Protein AF-A0A6J5UXF1-F1 (afdb_monomer_lite)

Sequence (333 aa):
MRERRGLCTSRERTLLELRAWETMKRFFRPVEKDGSAKKPTLSSSSENGEISGEGSKKEPLKFITWNANSFLLRVKKNWPEFTKFITSFDPDEVRMPAAGSKDALKNPGELKDDTSSSREEKQILMRALSSPPFGDYRVWWSLADSKYAGTALFVKKCFQPQKVFFNLDRKASKHEPDGRVILAEFETFNLLNTYAPNNGWKEEENSFPRRRKWDKRILEFVLQSSDKPLIWCGDLNVSHEEIDVSHPHFFSAAKLNGYVPPNKEDCGQPGFTLAERKRFGNILKEYVTPLENFVSMGKSRKRARMAKKAAPAKKPEKAVKFSTVMDTKNRLS

pLDDT: mean 70.23, std 26.18, range [23.3, 96.38]

InterPro domains:
  IPR004808 AP endonuclease 1 [PS51435] (61-333)
  IPR004808 AP endonuclease 1 [PTHR22748] (55-293)
  IPR005135 Endonuclease/exonuclease/phosphatase [PF03372] (64-249)
  IPR036691 Endonuclease/exonuclease/phosphatase superfamily [G3DSA:3.60.10.10] (29-295)
  IPR036691 Endonuclease/exonuclease/phosphatase superfamily [SSF56219] (61-284)

Organism: Prunus armeniaca (NCBI:txid36596)

Secondary structure (DSSP, 8-state):
---------THHHHHHHHHHHHHHHHHTS---------------------------------EEEE--S-HHHHHHH-HHHHHHHHHHH--SEEEEE-PPPSS----TT----SSHHHHHHHHHHHHHHTSTTGGGEEEEEEE-SSTT-EEEEEEETT---SEEESSS-TT--SPPTT--EEEEE-SS-EEEEEEPPP--SS--TTHHHHHHHHHHHHHHHHHT--SS-EEEEEE-----SGGGSS-HHHHHH--BTTB--SSGGG-SSTTS-HHHHHHHHHHHHHHH--HHHHHHHHHHHHTTS-------------PPP--EE--------

Foldseek 3Di:
DDDDDDDPDPVVVVVLVVVLVVLVVVLPDDDDDDDDDDDDDDDDDDDDDDDDDDDPQDAWQFEAADANVAPLCCLVPPLVSVLVSCVSSVGQKYKYWHEAEADDDDDWQDFDDPDPVSVVSRVSVVVSCCDPPNVQWRKTWQYANGRPGTMMMTGGPSHDFPDKDQDLPPPDPDHDNRNFWIWTHDPQAIEIEGDQQWLDQDPPVCSVVSNVVVLVSLLVSLLPDDPRHYHYDYHRLADQDCVSDDCLVCQAQDHDVPDDPPDPQCGGHTRYGNVNNVSVVSSVCSNVPPPVVCVVVVVVVVVVDDDDDDDDDDDDDDDRDDDYDDDDDPDDD

Structure (mmCIF, N/CA/C/O backbone):
data_AF-A0A6J5UXF1-F1
#
_entry.id   AF-A0A6J5UXF1-F1
#
loop_
_atom_site.group_PDB
_atom_site.id
_atom_site.type_symbol
_atom_site.label_atom_id
_atom_site.label_alt_id
_atom_site.label_comp_id
_atom_site.label_asym_id
_atom_site.label_entity_id
_atom_site.label_seq_id
_atom_site.pdbx_PDB_ins_code
_atom_site.Cartn_x
_atom_site.Cartn_y
_atom_site.Cartn_z
_atom_site.occupancy
_atom_site.B_iso_or_equiv
_atom_site.auth_seq_id
_atom_site.auth_comp_id
_atom_site.auth_asym_id
_atom_site.auth_atom_id
_atom_site.pdbx_PDB_model_num
ATOM 1 N N . MET A 1 1 ? -56.303 2.409 6.145 1.00 32.09 1 MET A N 1
ATOM 2 C CA . MET A 1 1 ? -55.269 1.451 5.682 1.00 32.09 1 MET A CA 1
ATOM 3 C C . MET A 1 1 ? -54.708 1.994 4.372 1.00 32.09 1 MET A C 1
ATOM 5 O O . MET A 1 1 ? -55.460 2.076 3.420 1.00 32.09 1 MET A O 1
ATOM 9 N N . ARG A 1 2 ? -53.625 2.780 4.374 1.00 32.25 2 ARG A N 1
ATOM 10 C CA . ARG A 1 2 ? -52.187 2.419 4.357 1.00 32.25 2 ARG A CA 1
ATOM 11 C C . ARG A 1 2 ? -51.747 1.625 3.114 1.00 32.25 2 ARG A C 1
ATOM 13 O O . ARG A 1 2 ? -51.699 0.409 3.151 1.00 32.25 2 ARG A O 1
ATOM 20 N N . GLU A 1 3 ? -51.270 2.358 2.110 1.00 30.34 3 GLU A N 1
ATOM 21 C CA . GLU A 1 3 ? -50.038 2.032 1.384 1.00 30.34 3 GLU A CA 1
ATOM 22 C C . GLU A 1 3 ? -49.368 3.355 0.951 1.00 30.34 3 GLU A C 1
ATOM 24 O O . GLU A 1 3 ? -49.932 4.142 0.195 1.00 30.34 3 GLU A O 1
ATOM 29 N N . ARG A 1 4 ? -48.176 3.649 1.484 1.00 29.88 4 ARG A N 1
ATOM 30 C CA . ARG A 1 4 ? -47.224 4.619 0.916 1.00 29.88 4 ARG A CA 1
ATOM 31 C C . ARG A 1 4 ? -45.864 3.933 0.912 1.00 29.88 4 ARG A C 1
ATOM 33 O O . ARG A 1 4 ? -45.279 3.723 1.972 1.00 29.88 4 ARG A O 1
ATOM 40 N N . ARG A 1 5 ? -45.380 3.570 -0.276 1.00 34.06 5 ARG A N 1
ATOM 41 C CA . ARG A 1 5 ? -43.995 3.149 -0.509 1.00 34.06 5 ARG A CA 1
ATOM 42 C C . ARG A 1 5 ? -43.148 4.410 -0.656 1.00 34.06 5 ARG A C 1
ATOM 44 O O . ARG A 1 5 ? -43.365 5.196 -1.573 1.00 34.06 5 ARG A O 1
ATOM 51 N N . GLY A 1 6 ? -42.217 4.620 0.269 1.00 30.09 6 GLY A N 1
ATOM 52 C CA . GLY A 1 6 ? -41.208 5.670 0.169 1.00 30.09 6 GLY A CA 1
ATOM 53 C C . GLY A 1 6 ? -40.065 5.219 -0.735 1.00 30.09 6 GLY A C 1
ATOM 54 O O . GLY A 1 6 ? -39.278 4.356 -0.354 1.00 30.09 6 GLY A O 1
ATOM 55 N N . LEU A 1 7 ? -39.975 5.811 -1.927 1.00 32.34 7 LEU A N 1
ATOM 56 C CA . LEU A 1 7 ? -38.761 5.824 -2.739 1.00 32.34 7 LEU A CA 1
ATOM 57 C C . LEU A 1 7 ? -37.683 6.632 -2.001 1.00 32.34 7 LEU A C 1
ATOM 59 O O . LEU A 1 7 ? -37.770 7.855 -1.927 1.00 32.34 7 LEU A O 1
ATOM 63 N N . CYS A 1 8 ? -36.653 5.961 -1.486 1.00 31.02 8 CYS A N 1
ATOM 64 C CA . CYS A 1 8 ? -35.400 6.617 -1.116 1.00 31.02 8 CYS A CA 1
ATOM 65 C C . CYS A 1 8 ? -34.487 6.646 -2.352 1.00 31.02 8 CYS A C 1
ATOM 67 O O . CYS A 1 8 ? -34.170 5.614 -2.950 1.00 31.02 8 CYS A O 1
ATOM 69 N N . THR A 1 9 ? -34.172 7.861 -2.791 1.00 36.00 9 THR A N 1
ATOM 70 C CA . THR A 1 9 ? -33.786 8.212 -4.160 1.00 36.00 9 THR A CA 1
ATOM 71 C C . THR A 1 9 ? -32.309 7.939 -4.475 1.00 36.00 9 THR A C 1
ATOM 73 O O . THR A 1 9 ? -31.426 8.047 -3.628 1.00 36.00 9 THR A O 1
ATOM 76 N N . SER A 1 10 ? -32.014 7.606 -5.736 1.00 41.81 10 SER A N 1
ATOM 77 C CA . SER A 1 10 ? -30.648 7.442 -6.260 1.00 41.81 10 SER A CA 1
ATOM 78 C C . SER A 1 10 ? -29.828 8.744 -6.267 1.00 41.81 10 SER A C 1
ATOM 80 O O . SER A 1 10 ? -28.606 8.681 -6.353 1.00 41.81 10 SER A O 1
ATOM 82 N N . ARG A 1 11 ? -30.476 9.909 -6.110 1.00 35.53 11 ARG A N 1
ATOM 83 C CA . ARG A 1 11 ? -29.848 11.242 -6.145 1.00 35.53 11 ARG A CA 1
ATOM 84 C C . ARG A 1 11 ? -28.914 11.528 -4.966 1.00 35.53 11 ARG A C 1
ATOM 86 O O . ARG A 1 11 ? -27.910 12.208 -5.152 1.00 35.53 11 ARG A O 1
ATOM 93 N N . GLU A 1 12 ? -29.188 10.996 -3.775 1.00 36.50 12 GLU A N 1
ATOM 94 C CA . GLU A 1 12 ? -28.318 11.205 -2.603 1.00 36.50 12 GLU A CA 1
ATOM 95 C C . GLU A 1 12 ? -27.004 10.414 -2.703 1.00 36.50 12 GLU A C 1
ATOM 97 O O . GLU A 1 12 ? -25.957 10.887 -2.260 1.00 36.50 12 GLU A O 1
ATOM 102 N N . ARG A 1 13 ? -27.031 9.245 -3.364 1.00 34.97 13 ARG A N 1
ATOM 103 C CA . ARG A 1 13 ? -25.836 8.416 -3.607 1.00 34.97 13 ARG A CA 1
ATOM 104 C C . ARG A 1 13 ? -24.853 9.097 -4.558 1.00 34.97 13 ARG A C 1
ATOM 106 O O . ARG A 1 13 ? -23.663 9.132 -4.267 1.00 34.97 13 ARG A O 1
ATOM 113 N N . THR A 1 14 ? -25.354 9.716 -5.627 1.00 45.41 14 THR A N 1
ATOM 114 C CA . THR A 1 14 ? -24.517 10.442 -6.594 1.00 45.41 14 THR A CA 1
ATOM 115 C C . THR A 1 14 ? -23.899 11.701 -5.981 1.00 45.41 14 THR A C 1
ATOM 117 O O . THR A 1 14 ? -22.766 12.048 -6.292 1.00 45.41 14 THR A O 1
ATOM 120 N N . LEU A 1 15 ? -24.602 12.375 -5.064 1.00 38.81 15 LEU A N 1
ATOM 121 C CA . LEU A 1 15 ? -24.095 13.576 -4.389 1.00 38.81 15 LEU A CA 1
ATOM 122 C C . LEU A 1 15 ? -22.943 13.283 -3.418 1.00 38.81 15 LEU A C 1
ATOM 124 O O . LEU A 1 15 ? -22.030 14.098 -3.312 1.00 38.81 15 LEU A O 1
ATOM 128 N N . LEU A 1 16 ? -22.961 12.141 -2.724 1.00 37.56 16 LEU A N 1
ATOM 129 C CA . LEU A 1 16 ? -21.860 11.704 -1.855 1.00 37.56 16 LEU A CA 1
ATOM 130 C C . LEU A 1 16 ? -20.605 11.346 -2.661 1.00 37.56 16 LEU A C 1
ATOM 132 O O . LEU A 1 16 ? -19.511 11.782 -2.306 1.00 37.56 16 LEU A O 1
ATOM 136 N N . GLU A 1 17 ? -20.767 10.631 -3.776 1.00 35.41 17 GLU A N 1
ATOM 137 C CA . GLU A 1 17 ? -19.672 10.281 -4.691 1.00 35.41 17 GLU A CA 1
ATOM 138 C C . GLU A 1 17 ? -19.086 11.527 -5.381 1.00 35.41 17 GLU A C 1
ATOM 140 O O . GLU A 1 17 ? -17.868 11.701 -5.409 1.00 35.41 17 GLU A O 1
ATOM 145 N N . LEU A 1 18 ? -19.933 12.461 -5.834 1.00 36.28 18 LEU A N 1
ATOM 146 C CA . LEU A 1 18 ? -19.507 13.739 -6.420 1.00 36.28 18 LEU A CA 1
ATOM 147 C C . LEU A 1 18 ? -18.829 14.662 -5.399 1.00 36.28 18 LEU A C 1
ATOM 149 O O . LEU A 1 18 ? -17.837 15.311 -5.720 1.00 36.28 18 LEU A O 1
ATOM 153 N N . ARG A 1 19 ? -19.317 14.713 -4.152 1.00 38.72 19 ARG A N 1
ATOM 154 C CA . ARG A 1 19 ? -18.667 15.486 -3.079 1.00 38.72 19 ARG A CA 1
ATOM 155 C C . ARG A 1 19 ? -17.324 14.885 -2.684 1.00 38.72 19 ARG A C 1
ATOM 157 O O . ARG A 1 19 ? -16.388 15.647 -2.448 1.00 38.72 19 ARG A O 1
ATOM 164 N N . ALA A 1 20 ? -17.206 13.557 -2.638 1.00 38.66 20 ALA A N 1
ATOM 165 C CA . ALA A 1 20 ? -15.930 12.880 -2.422 1.00 38.66 20 ALA A CA 1
ATOM 166 C C . ALA A 1 20 ? -14.948 13.183 -3.566 1.00 38.66 20 ALA A C 1
ATOM 168 O O . ALA A 1 20 ? -13.799 13.528 -3.305 1.00 38.66 20 ALA A O 1
ATOM 169 N N . TRP A 1 21 ? -15.417 13.157 -4.816 1.00 38.34 21 TRP A N 1
ATOM 170 C CA . TRP A 1 21 ? -14.638 13.489 -6.012 1.00 38.34 21 TRP A CA 1
ATOM 171 C C . TRP A 1 21 ? -14.154 14.947 -6.062 1.00 38.34 21 TRP A C 1
ATOM 173 O O . TRP A 1 21 ? -12.965 15.196 -6.261 1.00 38.34 21 TRP A O 1
ATOM 183 N N . GLU A 1 22 ? -15.027 15.925 -5.816 1.00 36.00 22 GLU A N 1
ATOM 184 C CA . GLU A 1 22 ? -14.641 17.346 -5.802 1.00 36.00 22 GLU A CA 1
ATOM 185 C C . GLU A 1 22 ? -13.732 17.691 -4.616 1.00 36.00 22 GLU A C 1
ATOM 187 O O . GLU A 1 22 ? -12.790 18.478 -4.738 1.00 36.00 22 GLU A O 1
ATOM 192 N N . THR A 1 23 ? -13.946 17.037 -3.472 1.00 38.84 23 THR A N 1
ATOM 193 C CA . THR A 1 23 ? -13.030 17.126 -2.331 1.00 38.84 23 THR A CA 1
ATOM 194 C C . THR A 1 23 ? -11.657 16.559 -2.707 1.00 38.84 23 THR A C 1
ATOM 196 O O . THR A 1 23 ? -10.647 17.214 -2.456 1.00 38.84 23 THR A O 1
ATOM 199 N N . MET A 1 24 ? -11.609 15.409 -3.391 1.00 40.84 24 MET A N 1
ATOM 200 C CA . MET A 1 24 ? -10.372 14.789 -3.878 1.00 40.84 24 MET A CA 1
ATOM 201 C C . MET A 1 24 ? -9.592 15.697 -4.837 1.00 40.84 24 MET A C 1
ATOM 203 O O . MET A 1 24 ? -8.399 15.894 -4.622 1.00 40.84 24 MET A O 1
ATOM 207 N N . LYS A 1 25 ? -10.234 16.352 -5.816 1.00 37.69 25 LYS A N 1
ATOM 208 C CA . LYS A 1 25 ? -9.556 17.306 -6.724 1.00 37.69 25 LYS A CA 1
ATOM 209 C C . LYS A 1 25 ? -8.842 18.442 -5.986 1.00 37.69 25 LYS A C 1
ATOM 211 O O . LYS A 1 25 ? -7.777 18.888 -6.409 1.00 37.69 25 LYS A O 1
ATOM 216 N N . ARG A 1 26 ? -9.402 18.912 -4.866 1.00 39.19 26 ARG A N 1
ATOM 217 C CA . ARG A 1 26 ? -8.803 19.983 -4.055 1.00 39.19 26 ARG A CA 1
ATOM 218 C C . ARG A 1 26 ? -7.538 19.528 -3.312 1.00 39.19 26 ARG A C 1
ATOM 220 O O . ARG A 1 26 ? -6.669 20.364 -3.083 1.00 39.19 26 ARG A O 1
ATOM 227 N N . PHE A 1 27 ? -7.415 18.239 -2.984 1.00 39.38 27 PHE A N 1
ATOM 228 C CA . PHE A 1 27 ? -6.280 17.660 -2.250 1.00 39.38 27 PHE A CA 1
ATOM 229 C C . PHE A 1 27 ? -5.015 17.429 -3.095 1.00 39.38 27 PHE A C 1
ATOM 231 O O . PHE A 1 27 ? -3.932 17.297 -2.522 1.00 39.38 27 PHE A O 1
ATOM 238 N N . PHE A 1 28 ? -5.131 17.396 -4.427 1.00 36.66 28 PHE A N 1
ATOM 239 C CA . PHE A 1 28 ? -4.014 17.115 -5.343 1.00 36.66 28 PHE A CA 1
ATOM 240 C C . PHE A 1 28 ? -3.322 18.368 -5.905 1.00 36.66 28 PHE A C 1
ATOM 242 O O . PHE A 1 28 ? -2.434 18.249 -6.747 1.00 36.66 28 PHE A O 1
ATOM 249 N N . ARG A 1 29 ? -3.681 19.575 -5.443 1.00 33.72 29 ARG A N 1
ATOM 250 C CA . ARG A 1 29 ? -2.949 20.795 -5.816 1.00 33.72 29 ARG A CA 1
ATOM 251 C C . ARG A 1 29 ? -1.640 20.927 -5.016 1.00 33.72 29 ARG A C 1
ATOM 253 O O . ARG A 1 29 ? -1.646 20.636 -3.816 1.00 33.72 29 ARG A O 1
ATOM 260 N N . PRO A 1 30 ? -0.529 21.367 -5.640 1.00 31.67 30 PRO A N 1
ATOM 261 C CA . PRO A 1 30 ? 0.695 21.721 -4.925 1.00 31.67 30 PRO A CA 1
ATOM 262 C C . PRO A 1 30 ? 0.397 22.744 -3.822 1.00 31.67 30 PRO A C 1
ATOM 264 O O . PRO A 1 30 ? -0.362 23.686 -4.029 1.00 31.67 30 PRO A O 1
ATOM 267 N N . VAL A 1 31 ? 0.964 22.534 -2.633 1.00 38.72 31 VAL A N 1
ATOM 268 C CA . VAL A 1 31 ? 0.763 23.421 -1.479 1.00 38.72 31 VAL A CA 1
ATOM 269 C C . VAL A 1 31 ? 1.540 24.716 -1.710 1.00 38.72 31 VAL A C 1
ATOM 271 O O . VAL A 1 31 ? 2.771 24.704 -1.647 1.00 38.72 31 VAL A O 1
ATOM 274 N N . GLU A 1 32 ? 0.829 25.816 -1.949 1.00 34.56 32 GLU A N 1
ATOM 275 C CA . GLU A 1 32 ? 1.395 27.164 -1.887 1.00 34.56 32 GLU A CA 1
ATOM 276 C C . GLU A 1 32 ? 1.828 27.466 -0.444 1.00 34.56 32 GLU A C 1
ATOM 278 O O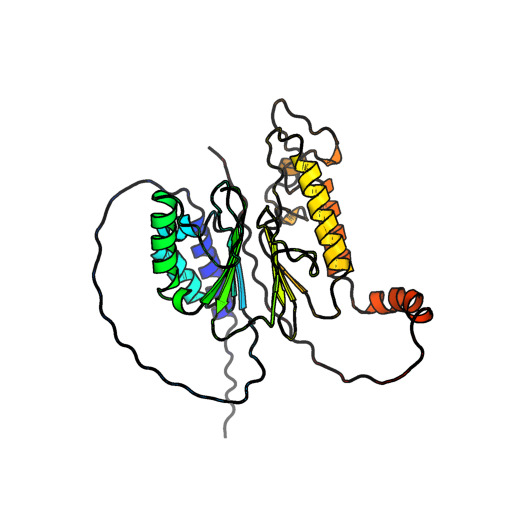 . GLU A 1 32 ? 1.134 27.142 0.525 1.00 34.56 32 GLU A O 1
ATOM 283 N N . LYS A 1 33 ? 3.036 28.015 -0.293 1.00 35.84 33 LYS A N 1
ATOM 284 C CA . LYS A 1 33 ? 3.542 28.493 0.994 1.00 35.84 33 LYS A CA 1
ATOM 285 C C . LYS A 1 33 ? 2.824 29.796 1.313 1.00 35.84 33 LYS A C 1
ATOM 287 O O . LYS A 1 33 ? 3.017 30.729 0.554 1.00 35.84 33 LYS A O 1
ATOM 292 N N . ASP A 1 34 ? 2.110 29.860 2.435 1.00 33.97 34 ASP A N 1
ATOM 293 C CA . ASP A 1 34 ? 2.170 31.025 3.323 1.00 33.97 34 ASP A CA 1
ATOM 294 C C . ASP A 1 34 ? 1.469 30.819 4.674 1.00 33.97 34 ASP A C 1
ATOM 296 O O . ASP A 1 34 ? 0.454 30.135 4.785 1.00 33.97 34 ASP A O 1
ATOM 300 N N . GLY A 1 35 ? 2.035 31.476 5.693 1.00 29.50 35 GLY A N 1
ATOM 301 C CA . GLY A 1 35 ? 1.250 32.235 6.672 1.00 29.50 35 GLY A CA 1
ATOM 302 C C . GLY A 1 35 ? 0.714 31.537 7.927 1.00 29.50 35 GLY A C 1
ATOM 303 O O . GLY A 1 35 ? -0.397 31.031 7.955 1.00 29.50 35 GLY A O 1
ATOM 304 N N . SER A 1 36 ? 1.490 31.641 9.008 1.00 32.03 36 SER A N 1
ATOM 305 C CA . SER A 1 36 ? 1.123 31.562 10.438 1.00 32.03 36 SER A CA 1
ATOM 306 C C . SER A 1 36 ? -0.339 31.883 10.825 1.00 32.03 36 SER A C 1
ATOM 308 O O . SER A 1 36 ? -0.812 32.973 10.515 1.00 32.03 36 SER A O 1
ATOM 310 N N . ALA A 1 37 ? -0.981 31.035 11.656 1.00 29.66 37 ALA A N 1
ATOM 311 C CA . ALA A 1 37 ? -1.935 31.481 12.693 1.00 29.66 37 ALA A CA 1
ATOM 312 C C . ALA A 1 37 ? -2.284 30.415 13.773 1.00 29.66 37 ALA A C 1
ATOM 314 O O . ALA A 1 37 ? -2.834 29.358 13.492 1.00 29.66 37 ALA A O 1
ATOM 315 N N . LYS A 1 38 ? -1.937 30.779 15.020 1.00 26.22 38 LYS A N 1
ATOM 316 C CA . LYS A 1 38 ? -2.526 30.595 16.376 1.00 26.22 38 LYS A CA 1
ATOM 317 C C . LYS A 1 38 ? -3.467 29.413 16.744 1.00 26.22 38 LYS A C 1
ATOM 319 O O . LYS A 1 38 ? -4.478 29.143 16.111 1.00 26.22 38 LYS A O 1
ATOM 324 N N . LYS A 1 39 ? -3.162 28.830 17.922 1.00 28.12 39 LYS A N 1
ATOM 325 C CA . LYS A 1 39 ? -3.943 27.871 18.745 1.00 28.12 39 LYS A CA 1
ATOM 326 C C . LYS A 1 39 ? -5.269 28.448 19.281 1.00 28.12 39 LYS A C 1
ATOM 328 O O . LYS A 1 39 ? -5.288 29.617 19.662 1.00 28.12 39 LYS A O 1
ATOM 333 N N . PRO A 1 40 ? -6.263 27.575 19.536 1.00 27.89 40 PRO A N 1
ATOM 334 C CA . PRO A 1 40 ? -7.125 27.694 20.716 1.00 27.89 40 PRO A CA 1
ATOM 335 C C . PRO A 1 40 ? -7.162 26.422 21.594 1.00 27.89 40 PRO A C 1
ATOM 337 O O . PRO A 1 40 ? -6.756 25.334 21.185 1.00 27.89 40 PRO A O 1
ATOM 340 N N . THR A 1 41 ? -7.620 26.621 22.831 1.00 23.30 41 THR A N 1
ATOM 341 C CA . THR A 1 41 ? -7.536 25.749 24.019 1.00 23.30 41 THR A CA 1
ATOM 342 C C . THR A 1 41 ? -8.858 25.002 24.307 1.00 23.30 41 THR A C 1
ATOM 344 O O . THR A 1 41 ? -9.911 25.407 23.832 1.00 23.30 41 THR A O 1
ATOM 347 N N . LEU A 1 42 ? -8.734 23.916 25.088 1.00 26.09 42 LEU A N 1
ATOM 348 C CA . LEU A 1 42 ? -9.670 22.884 25.589 1.00 26.09 42 LEU A CA 1
ATOM 349 C C . LEU A 1 42 ? -11.143 23.241 25.904 1.00 26.09 42 LEU A C 1
ATOM 351 O O . LEU A 1 42 ? -11.416 24.268 26.515 1.00 26.09 42 LEU A O 1
ATOM 355 N N . SER A 1 43 ? -12.012 22.223 25.785 1.00 24.97 43 SER A N 1
ATOM 356 C CA . SER A 1 43 ? -12.831 21.726 26.913 1.00 24.97 43 SER A CA 1
ATOM 357 C C . SER A 1 43 ? -13.226 20.247 26.732 1.00 24.97 43 SER A C 1
ATOM 359 O O . SER A 1 43 ? -13.363 19.751 25.616 1.00 24.97 43 SER A O 1
ATOM 361 N N . SER A 1 44 ? -13.322 19.530 27.853 1.00 23.67 44 SER A N 1
ATOM 362 C CA . SER A 1 44 ? -13.548 18.087 27.991 1.00 23.67 44 SER A CA 1
ATOM 363 C C . SER A 1 44 ? -14.908 17.798 28.626 1.00 23.67 44 SER A C 1
ATOM 365 O O . SER A 1 44 ? -15.245 18.441 29.619 1.00 23.67 44 SER A O 1
ATOM 367 N N . SER A 1 45 ? -15.602 16.756 28.174 1.00 24.80 45 SER A N 1
ATOM 368 C CA . SER A 1 45 ? -16.563 16.025 29.007 1.00 24.80 45 SER A CA 1
ATOM 369 C C . SER A 1 45 ? -16.672 14.572 28.543 1.00 24.80 45 SER A C 1
ATOM 371 O O . SER A 1 45 ? -16.843 14.275 27.362 1.00 24.80 45 SER A O 1
ATOM 373 N N . SER A 1 46 ? -16.484 13.681 29.508 1.00 23.44 46 SER A N 1
ATOM 374 C CA . SER A 1 46 ? -16.428 12.229 29.388 1.00 23.44 46 SER A CA 1
ATOM 375 C C . SER A 1 46 ? -17.742 11.659 29.900 1.00 23.44 46 SER A C 1
ATOM 377 O O . SER A 1 46 ? -18.103 11.986 31.025 1.00 23.44 46 SER A O 1
ATOM 379 N N . GLU A 1 47 ? -18.392 10.754 29.170 1.00 25.14 47 GLU A N 1
ATOM 380 C CA . GLU A 1 47 ? -19.381 9.848 29.764 1.00 25.14 47 GLU A CA 1
ATOM 381 C C . GLU A 1 47 ? -19.212 8.436 29.191 1.00 25.14 47 GLU A C 1
ATOM 383 O O . GLU A 1 47 ? -19.271 8.207 27.983 1.00 25.14 47 GLU A O 1
ATOM 388 N N . ASN A 1 48 ? -18.925 7.509 30.107 1.00 24.50 48 ASN A N 1
ATOM 389 C CA . ASN A 1 48 ? -18.790 6.075 29.893 1.00 24.50 48 ASN A CA 1
ATOM 390 C C . ASN A 1 48 ? -20.175 5.420 29.875 1.00 24.50 48 ASN A C 1
ATOM 392 O O . ASN A 1 48 ? -20.997 5.689 30.747 1.00 24.50 48 ASN A O 1
ATOM 396 N N . GLY A 1 49 ? -20.381 4.478 28.959 1.00 25.08 49 GLY A N 1
ATOM 397 C CA . GLY A 1 49 ? -21.509 3.552 28.989 1.00 25.08 49 GLY A CA 1
ATOM 398 C C . GLY A 1 49 ? -21.087 2.204 28.419 1.00 25.08 49 GLY A C 1
ATOM 399 O O . GLY A 1 49 ? -21.014 2.038 27.203 1.00 25.08 49 GLY A O 1
ATOM 400 N N . GLU A 1 50 ? -20.770 1.256 29.300 1.00 25.58 50 GLU A N 1
ATOM 401 C CA . GLU A 1 50 ? -20.579 -0.156 28.964 1.00 25.58 50 GLU A CA 1
ATOM 402 C C . GLU A 1 50 ? -21.934 -0.807 28.666 1.00 25.58 50 GLU A C 1
ATOM 404 O O . GLU A 1 50 ? -22.863 -0.700 29.464 1.00 25.58 50 GLU A O 1
ATOM 409 N N . ILE A 1 51 ? -22.035 -1.535 27.551 1.00 29.45 51 ILE A N 1
ATOM 410 C CA . ILE A 1 51 ? -23.086 -2.537 27.348 1.00 29.45 51 ILE A CA 1
ATOM 411 C C . ILE A 1 51 ? -22.436 -3.803 26.795 1.00 29.45 51 ILE A C 1
ATOM 413 O O . ILE A 1 51 ? -21.905 -3.835 25.683 1.00 29.45 51 ILE A O 1
ATOM 417 N N . SER A 1 52 ? -22.486 -4.846 27.616 1.00 30.31 52 SER A N 1
ATOM 418 C CA . SER A 1 52 ? -22.193 -6.233 27.292 1.00 30.31 52 SER A CA 1
ATOM 419 C C . SER A 1 52 ? -23.358 -6.850 26.511 1.00 30.31 52 SER A C 1
ATOM 421 O O . SER A 1 52 ? -24.521 -6.746 26.890 1.00 30.31 52 SER A O 1
ATOM 423 N N . GLY A 1 53 ? -23.041 -7.520 25.407 1.00 31.08 53 GLY A N 1
ATOM 424 C CA . GLY A 1 53 ? -23.981 -8.335 24.646 1.00 31.08 53 GLY A CA 1
ATOM 425 C C . GLY A 1 53 ? -23.202 -9.339 23.810 1.00 31.08 53 GLY A C 1
ATOM 426 O O . GLY A 1 53 ? -22.239 -8.960 23.143 1.00 31.08 53 GLY A O 1
ATOM 427 N N . GLU A 1 54 ? -23.585 -10.613 23.894 1.00 40.34 54 GLU A N 1
ATOM 428 C CA . GLU A 1 54 ? -23.035 -11.737 23.129 1.00 40.34 54 GLU A CA 1
ATOM 429 C C . GLU A 1 54 ? -23.057 -11.425 21.627 1.00 40.34 54 GLU A C 1
ATOM 431 O O . GLU A 1 54 ? -24.055 -11.592 20.928 1.00 40.34 54 GLU A O 1
ATOM 436 N N . GLY A 1 55 ? -21.948 -10.885 21.131 1.00 39.72 55 GLY A N 1
ATOM 437 C CA . GLY A 1 55 ? -21.844 -10.399 19.769 1.00 39.72 55 GLY A CA 1
ATOM 438 C C . GLY A 1 55 ? -21.229 -11.459 18.876 1.00 39.72 55 GLY A C 1
ATOM 439 O O . GLY A 1 55 ? -20.081 -11.854 19.085 1.00 39.72 55 GLY A O 1
ATOM 440 N N . SER A 1 56 ? -21.922 -11.830 17.796 1.00 51.53 56 SER A N 1
ATOM 441 C CA . SER A 1 56 ? -21.198 -12.198 16.577 1.00 51.53 56 SER A CA 1
ATOM 442 C C . SER A 1 56 ? -20.146 -11.111 16.358 1.00 51.53 56 SER A C 1
ATOM 444 O O . SER A 1 56 ? -20.526 -9.935 16.281 1.00 51.53 56 SER A O 1
ATOM 446 N N . LYS A 1 57 ? -18.853 -11.458 16.350 1.00 65.12 57 LYS A N 1
ATOM 447 C CA . LYS A 1 57 ? -17.788 -10.460 16.213 1.00 65.12 57 LYS A CA 1
ATOM 448 C C . LYS A 1 57 ? -18.088 -9.640 14.969 1.00 65.12 57 LYS A C 1
ATOM 450 O O . LYS A 1 57 ? -18.115 -10.164 13.859 1.00 65.12 57 LYS A O 1
ATOM 455 N N . LYS A 1 58 ? -18.413 -8.364 15.175 1.00 85.69 58 LYS A N 1
ATOM 456 C CA . LYS A 1 58 ? -18.671 -7.451 14.071 1.00 85.69 58 LYS A CA 1
ATOM 457 C C . LYS A 1 58 ? -17.363 -7.352 13.288 1.00 85.69 58 LYS A C 1
ATOM 459 O O . LYS A 1 58 ? -16.284 -7.344 13.881 1.00 85.69 58 LYS A O 1
ATOM 464 N N . GLU A 1 59 ? -17.458 -7.298 11.973 1.00 90.25 59 GLU A N 1
ATOM 465 C CA . GLU A 1 59 ? -16.312 -7.157 11.079 1.00 90.25 59 GLU A CA 1
ATOM 466 C C . GLU A 1 59 ? -16.487 -5.900 10.223 1.00 90.25 59 GLU A C 1
ATOM 468 O O . GLU A 1 59 ? -17.628 -5.464 10.022 1.00 90.25 59 GLU A O 1
ATOM 473 N N . PRO A 1 60 ? -15.388 -5.279 9.759 1.00 93.06 60 PRO A N 1
ATOM 474 C CA . PRO A 1 60 ? -15.472 -4.041 9.001 1.00 93.06 60 PRO A CA 1
ATOM 475 C C . PRO A 1 60 ? -16.110 -4.293 7.629 1.00 93.06 60 PRO A C 1
ATOM 477 O O . PRO A 1 60 ? -15.870 -5.320 6.995 1.00 93.06 60 PRO A O 1
ATOM 480 N N . LEU A 1 61 ? -16.931 -3.345 7.172 1.00 92.00 61 LEU A N 1
ATOM 481 C CA . LEU A 1 61 ? -17.634 -3.413 5.885 1.00 92.00 61 LEU A CA 1
ATOM 482 C C . LEU A 1 61 ? -17.283 -2.239 4.966 1.00 92.00 61 LEU A C 1
ATOM 484 O O . LEU A 1 61 ? -17.493 -2.324 3.756 1.00 92.00 61 LEU A O 1
ATOM 488 N N . LYS A 1 62 ? -16.769 -1.142 5.529 1.00 92.50 62 LYS A N 1
ATOM 489 C CA . LYS A 1 62 ? -16.329 0.047 4.798 1.00 92.50 62 LYS A CA 1
ATOM 490 C C . LYS A 1 62 ? -14.814 0.181 4.860 1.00 92.50 62 LYS A C 1
ATOM 492 O O . LYS A 1 62 ? -14.240 0.344 5.935 1.00 92.50 62 LYS A O 1
ATOM 497 N N . PHE A 1 63 ? -14.193 0.206 3.692 1.00 91.38 63 PHE A N 1
ATOM 498 C CA . PHE A 1 63 ? -12.745 0.212 3.538 1.00 91.38 63 PHE A CA 1
ATOM 499 C C . PHE A 1 63 ? -12.291 1.464 2.790 1.00 91.38 63 PHE A C 1
ATOM 501 O O . PHE A 1 63 ? -12.856 1.791 1.747 1.00 91.38 63 PHE A O 1
ATOM 508 N N . ILE A 1 64 ? -11.247 2.132 3.284 1.00 93.44 64 ILE A N 1
ATOM 509 C CA . ILE A 1 64 ? -10.501 3.146 2.529 1.00 93.44 64 ILE A CA 1
ATOM 510 C C . ILE A 1 64 ? -9.047 2.709 2.409 1.00 93.44 64 ILE A C 1
ATOM 512 O O . ILE A 1 64 ? -8.390 2.400 3.401 1.00 93.44 64 ILE A O 1
ATOM 516 N N . THR A 1 65 ? -8.514 2.797 1.194 1.00 92.12 65 THR A N 1
ATOM 517 C CA . THR A 1 65 ? -7.073 2.783 0.943 1.00 92.12 65 THR A CA 1
ATOM 518 C C . THR A 1 65 ? -6.634 4.100 0.341 1.00 92.12 65 THR A C 1
ATOM 520 O O . THR A 1 65 ? -7.304 4.628 -0.546 1.00 92.12 65 THR A O 1
ATOM 523 N N . TRP A 1 66 ? -5.518 4.641 0.826 1.00 89.69 66 TRP A N 1
ATOM 524 C CA . TRP A 1 66 ? -5.011 5.912 0.339 1.00 89.69 66 TRP A CA 1
ATOM 525 C C . TRP A 1 66 ? -3.490 6.005 0.416 1.00 89.69 66 TRP A C 1
ATOM 527 O O . TRP A 1 66 ? -2.916 6.053 1.502 1.00 89.69 66 TRP A O 1
ATOM 537 N N . ASN A 1 67 ? -2.819 6.169 -0.731 1.00 88.75 67 ASN A N 1
ATOM 538 C CA . ASN A 1 67 ? -1.471 6.733 -0.726 1.00 88.75 67 ASN A CA 1
ATOM 539 C C . ASN A 1 67 ? -1.488 8.226 -0.361 1.00 88.75 67 ASN A C 1
ATOM 541 O O . ASN A 1 67 ? -1.578 9.099 -1.217 1.00 88.75 67 ASN A O 1
ATOM 545 N N . ALA A 1 68 ? -1.394 8.526 0.933 1.00 81.56 68 ALA A N 1
ATOM 546 C CA . ALA A 1 68 ? -1.460 9.892 1.434 1.00 81.56 68 ALA A CA 1
ATOM 547 C C . ALA A 1 68 ? -0.141 10.678 1.308 1.00 81.56 68 ALA A C 1
ATOM 549 O O . ALA A 1 68 ? -0.082 11.800 1.809 1.00 81.56 68 ALA A O 1
ATOM 550 N N . ASN A 1 69 ? 0.902 10.137 0.664 1.00 79.19 69 ASN A N 1
ATOM 551 C CA . ASN A 1 69 ? 2.243 10.733 0.632 1.00 79.19 69 ASN A CA 1
ATOM 552 C C . ASN A 1 69 ? 2.747 11.096 2.049 1.00 79.19 69 ASN A C 1
ATOM 554 O O . ASN A 1 69 ? 3.210 12.208 2.274 1.00 79.19 69 ASN A O 1
ATOM 558 N N . SER A 1 70 ? 2.668 10.142 2.990 1.00 83.38 70 SER A N 1
ATOM 559 C CA . SER A 1 70 ? 2.949 10.252 4.438 1.00 83.38 70 SER A CA 1
ATOM 560 C C . SER A 1 70 ? 1.805 10.790 5.304 1.00 83.38 70 SER A C 1
ATOM 562 O O . SER A 1 70 ? 1.396 11.947 5.203 1.00 83.38 70 SER A O 1
ATOM 564 N N . PHE A 1 71 ? 1.372 9.967 6.265 1.00 86.94 71 PHE A N 1
ATOM 565 C CA . PHE A 1 71 ? 0.443 10.369 7.326 1.00 86.94 71 PHE A CA 1
ATOM 566 C C . PHE A 1 71 ? 0.935 11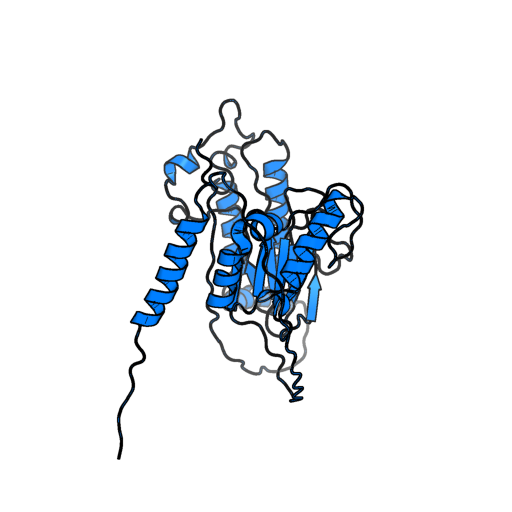.590 8.114 1.00 86.94 71 PHE A C 1
ATOM 568 O O . PHE A 1 71 ? 0.173 12.527 8.334 1.00 86.94 71 PHE A O 1
ATOM 575 N N . LEU A 1 72 ? 2.227 11.636 8.464 1.00 87.44 72 LEU A N 1
ATOM 576 C CA . LEU A 1 72 ? 2.820 12.758 9.196 1.00 87.44 72 LEU A CA 1
ATOM 577 C C . LEU A 1 72 ? 2.654 14.083 8.447 1.00 87.44 72 LEU A C 1
ATOM 579 O O . LEU A 1 72 ? 2.358 15.107 9.061 1.00 87.44 72 LEU A O 1
ATOM 583 N N . LEU A 1 73 ? 2.822 14.074 7.122 1.00 87.56 73 LEU A N 1
ATOM 584 C CA . LEU A 1 73 ? 2.634 15.279 6.318 1.00 87.56 73 LEU A CA 1
ATOM 585 C C . LEU A 1 73 ? 1.173 15.729 6.315 1.00 87.56 73 LEU A C 1
ATOM 587 O O . LEU A 1 73 ? 0.925 16.930 6.402 1.00 87.56 73 LEU A O 1
ATOM 591 N N . ARG A 1 74 ? 0.212 14.797 6.285 1.00 89.19 74 ARG A N 1
ATOM 592 C CA . ARG A 1 74 ? -1.217 15.135 6.395 1.00 89.19 74 ARG A CA 1
ATOM 593 C C . ARG A 1 74 ? -1.568 15.712 7.755 1.00 89.19 74 ARG A C 1
ATOM 595 O O . ARG A 1 74 ? -2.245 16.734 7.801 1.00 89.19 74 ARG A O 1
ATOM 602 N N . VAL A 1 75 ? -1.032 15.141 8.831 1.00 91.12 75 VAL A N 1
ATOM 603 C CA . VAL A 1 75 ? -1.190 15.684 10.188 1.00 91.12 75 VAL A CA 1
ATOM 604 C C . VAL A 1 75 ? -0.591 17.090 10.300 1.00 91.12 75 VAL A C 1
ATOM 606 O O . VAL A 1 75 ? -1.205 17.971 10.889 1.00 91.12 75 VAL A O 1
ATOM 609 N N . LYS A 1 76 ? 0.583 17.338 9.708 1.00 89.38 76 LYS A N 1
ATOM 610 C CA . LYS A 1 76 ? 1.245 18.651 9.783 1.00 89.38 76 LYS A CA 1
ATOM 611 C C . LYS A 1 76 ? 0.597 19.724 8.901 1.00 89.38 76 LYS A C 1
ATOM 613 O O . LYS A 1 76 ? 0.620 20.888 9.283 1.00 89.38 76 LYS A O 1
ATOM 618 N N . LYS A 1 77 ? 0.084 19.370 7.715 1.00 91.12 77 LYS A N 1
ATOM 619 C CA . LYS A 1 77 ? -0.302 20.354 6.683 1.00 91.12 77 LYS A CA 1
ATOM 620 C C . LYS A 1 77 ? -1.798 20.459 6.394 1.00 91.12 77 LYS A C 1
ATOM 622 O O . LYS A 1 77 ? -2.230 21.508 5.939 1.00 91.12 77 LYS A O 1
ATOM 627 N N . ASN A 1 78 ? -2.574 19.393 6.586 1.00 90.25 78 ASN A N 1
ATOM 628 C CA . ASN A 1 78 ? -3.958 19.310 6.096 1.00 90.25 78 ASN A CA 1
ATOM 629 C C . ASN A 1 78 ? -4.895 18.635 7.110 1.00 90.25 78 ASN A C 1
ATOM 631 O O . ASN A 1 78 ? -5.819 17.920 6.723 1.00 90.25 78 ASN A O 1
ATOM 635 N N . TRP A 1 79 ? -4.624 18.782 8.410 1.00 92.00 79 TRP A N 1
ATOM 636 C CA . TRP A 1 79 ? -5.340 18.046 9.453 1.00 92.00 79 TRP A CA 1
ATOM 637 C C . TRP A 1 79 ? -6.860 18.292 9.473 1.00 92.00 79 TRP A C 1
ATOM 639 O O . TRP A 1 79 ? -7.599 17.305 9.532 1.00 92.00 79 TRP A O 1
ATOM 649 N N . PRO A 1 80 ? -7.375 19.535 9.374 1.00 93.62 80 PRO A N 1
ATOM 650 C CA . PRO A 1 80 ? -8.820 19.771 9.400 1.00 93.62 80 PRO A CA 1
ATOM 651 C C . PRO A 1 80 ? -9.552 19.129 8.217 1.00 93.62 80 PRO A C 1
ATOM 653 O O . PRO A 1 80 ? -10.585 18.488 8.393 1.00 93.62 80 PRO A O 1
ATOM 656 N N . GLU A 1 81 ? -9.014 19.245 7.003 1.00 91.38 81 GLU A N 1
ATOM 657 C CA . GLU A 1 81 ? -9.628 18.657 5.812 1.00 91.38 81 GLU A CA 1
ATOM 658 C C . GLU A 1 81 ? -9.534 17.133 5.843 1.00 91.38 81 GLU A C 1
ATOM 660 O O . GLU A 1 81 ? -10.482 16.437 5.477 1.00 91.38 81 GLU A O 1
ATOM 665 N N . PHE A 1 82 ? -8.396 16.612 6.295 1.00 90.31 82 PHE A N 1
ATOM 666 C CA . PHE A 1 82 ? -8.153 15.183 6.397 1.00 90.31 82 PHE A CA 1
ATOM 667 C C . PHE A 1 82 ? -9.073 14.517 7.427 1.00 90.31 82 PHE A C 1
ATOM 669 O O . PHE A 1 82 ? -9.717 13.516 7.119 1.00 90.31 82 PHE A O 1
ATOM 676 N N . THR A 1 83 ? -9.214 15.100 8.618 1.00 93.38 83 THR A N 1
ATOM 677 C CA . THR A 1 83 ? -10.158 14.607 9.634 1.00 93.38 83 THR A CA 1
ATOM 678 C C . THR A 1 83 ? -11.600 14.730 9.161 1.00 93.38 83 THR A C 1
ATOM 680 O O . THR A 1 83 ? -12.347 13.763 9.271 1.00 93.38 83 THR A O 1
ATOM 683 N N . LYS A 1 84 ? -11.982 15.849 8.531 1.00 93.94 84 LYS A N 1
ATOM 684 C CA . LYS A 1 84 ? -13.312 16.014 7.928 1.00 93.94 84 LYS A CA 1
ATOM 685 C C . LYS A 1 84 ? -13.616 14.931 6.893 1.00 93.94 84 LYS A C 1
ATOM 687 O O . LYS A 1 84 ? -14.732 14.414 6.881 1.00 93.94 84 LYS A O 1
ATOM 692 N N . PHE A 1 85 ? -12.654 14.585 6.039 1.00 91.50 85 PHE A N 1
ATOM 693 C CA . PHE A 1 85 ? -12.811 13.522 5.046 1.00 91.50 85 PHE A CA 1
ATOM 694 C C . PHE A 1 85 ? -13.083 12.166 5.711 1.00 91.50 85 PHE A C 1
ATOM 696 O O . PHE A 1 85 ? -14.072 11.512 5.379 1.00 91.50 85 PHE A O 1
ATOM 703 N N . ILE A 1 86 ? -12.265 11.785 6.696 1.00 92.50 86 ILE A N 1
ATOM 704 C CA . ILE A 1 86 ? -12.429 10.517 7.419 1.00 92.50 86 ILE A CA 1
ATOM 705 C C . ILE A 1 86 ? -13.747 10.484 8.197 1.00 92.50 86 ILE A C 1
ATOM 707 O O . ILE A 1 86 ? -14.465 9.495 8.106 1.00 92.50 86 ILE A O 1
ATOM 711 N N . THR A 1 87 ? -14.122 11.566 8.880 1.00 93.62 87 THR A N 1
ATOM 712 C CA . THR A 1 87 ? -15.413 11.667 9.578 1.00 93.62 87 THR A CA 1
ATOM 713 C C . THR A 1 87 ? -16.597 11.573 8.614 1.00 93.62 87 THR A C 1
ATOM 715 O O . THR A 1 87 ? -17.603 10.955 8.940 1.00 93.62 87 THR A O 1
ATOM 718 N N . SER A 1 88 ? -16.491 12.159 7.417 1.00 93.31 88 SER A N 1
ATOM 719 C CA . SER A 1 88 ? -17.586 12.152 6.436 1.00 93.31 88 SER A CA 1
ATOM 720 C C . SER A 1 88 ? -17.802 10.776 5.807 1.00 93.31 88 SER A C 1
ATOM 722 O O . SER A 1 88 ? -18.941 10.390 5.560 1.00 93.31 88 SER A O 1
ATOM 724 N N . PHE A 1 89 ? -16.722 10.045 5.516 1.00 91.25 89 PHE A N 1
ATOM 725 C CA . PHE A 1 89 ? -16.826 8.693 4.964 1.00 91.25 89 PHE A CA 1
ATOM 726 C C . PHE A 1 89 ? -17.131 7.649 6.051 1.00 91.25 89 PHE A C 1
ATOM 728 O O . PHE A 1 89 ? -17.785 6.641 5.775 1.00 91.25 89 PHE A O 1
ATOM 735 N N . ASP A 1 90 ? -16.673 7.903 7.280 1.00 91.25 90 ASP A N 1
ATOM 736 C CA . ASP A 1 90 ? -16.785 7.018 8.440 1.00 91.25 90 ASP A CA 1
ATOM 737 C C . ASP A 1 90 ? -16.356 5.565 8.123 1.00 91.25 90 ASP A C 1
ATOM 739 O O . ASP A 1 90 ? -17.152 4.622 8.232 1.00 91.25 90 ASP A O 1
ATOM 743 N N . PRO A 1 91 ? -15.110 5.364 7.653 1.00 90.12 91 PRO A N 1
ATOM 744 C CA . PRO A 1 91 ? -14.622 4.044 7.277 1.00 90.12 91 PRO A CA 1
ATOM 745 C C . PRO A 1 91 ? -14.488 3.143 8.498 1.00 90.12 91 PRO A C 1
ATOM 747 O O . PRO A 1 91 ? -14.105 3.579 9.571 1.00 90.12 91 PRO A O 1
ATOM 750 N N . ASP A 1 92 ? -14.750 1.853 8.349 1.00 88.62 92 ASP A N 1
ATOM 751 C CA . ASP A 1 92 ? -14.449 0.894 9.412 1.00 88.62 92 ASP A CA 1
ATOM 752 C C . ASP A 1 92 ? -12.940 0.618 9.498 1.00 88.62 92 ASP A C 1
ATOM 754 O O . ASP A 1 92 ? -12.414 0.236 10.550 1.00 88.62 92 ASP A O 1
ATOM 758 N N . GLU A 1 93 ? -12.249 0.853 8.380 1.00 90.75 93 GLU A N 1
ATOM 759 C CA . GLU A 1 93 ? -10.834 0.602 8.201 1.00 90.75 93 GLU A CA 1
ATOM 760 C C . GLU A 1 93 ? -10.193 1.593 7.208 1.00 90.75 93 GLU A C 1
ATOM 762 O O . GLU A 1 93 ? -10.735 1.844 6.128 1.00 90.75 93 GLU A O 1
ATOM 767 N N . VAL A 1 94 ? -9.029 2.146 7.565 1.00 84.50 94 VAL A N 1
ATOM 768 C CA . VAL A 1 94 ? -8.245 3.081 6.740 1.00 84.50 94 VAL A CA 1
ATOM 769 C C . VAL A 1 94 ? -6.828 2.556 6.562 1.00 84.50 94 VAL A C 1
ATOM 771 O O . VAL A 1 94 ? -6.170 2.173 7.527 1.00 84.50 94 VAL A O 1
ATOM 774 N N . ARG A 1 95 ? -6.307 2.616 5.338 1.00 84.88 95 ARG A N 1
ATOM 775 C CA . ARG A 1 95 ? -4.904 2.314 5.030 1.00 84.88 95 ARG A CA 1
ATOM 776 C C . ARG A 1 95 ? -4.202 3.507 4.448 1.00 84.88 95 ARG A C 1
ATOM 778 O O . ARG A 1 95 ? -4.755 4.202 3.598 1.00 84.88 95 ARG A O 1
ATOM 785 N N . MET A 1 96 ? -2.950 3.681 4.849 1.00 82.12 96 MET A N 1
ATOM 786 C CA . MET A 1 96 ? -2.083 4.660 4.214 1.00 82.12 96 MET A CA 1
ATOM 787 C C . MET A 1 96 ? -0.603 4.322 4.339 1.00 82.12 96 MET A C 1
ATOM 789 O O . MET A 1 96 ? -0.184 3.733 5.331 1.00 82.12 96 MET A O 1
ATOM 793 N N . PRO A 1 97 ? 0.232 4.708 3.368 1.00 74.88 97 PRO A N 1
ATOM 794 C CA . PRO A 1 97 ? 1.675 4.693 3.504 1.00 74.88 97 PRO A CA 1
ATOM 795 C C . PRO A 1 97 ? 2.147 5.561 4.671 1.00 74.88 97 PRO A C 1
ATOM 797 O O . PRO A 1 97 ? 1.683 6.687 4.879 1.00 74.88 97 PRO A O 1
ATOM 800 N N . ALA A 1 98 ? 3.112 5.029 5.408 1.00 74.00 98 ALA A N 1
ATOM 801 C CA . ALA A 1 98 ? 3.743 5.665 6.551 1.00 74.00 98 ALA A CA 1
ATOM 802 C C . ALA A 1 98 ? 5.254 5.519 6.400 1.00 74.00 98 ALA A C 1
ATOM 804 O O . ALA A 1 98 ? 5.727 4.436 6.084 1.00 74.00 98 ALA A O 1
ATOM 805 N N . ALA A 1 99 ? 6.004 6.600 6.591 1.00 66.50 99 ALA A N 1
ATOM 806 C CA . ALA A 1 99 ? 7.457 6.568 6.467 1.00 66.50 99 ALA A CA 1
ATOM 807 C C . ALA A 1 99 ? 8.105 6.158 7.796 1.00 66.50 99 ALA A C 1
ATOM 809 O O . ALA A 1 99 ? 7.711 6.662 8.849 1.00 66.50 99 ALA A O 1
ATOM 810 N N . GLY A 1 100 ? 9.106 5.278 7.735 1.00 60.25 100 GLY A N 1
ATOM 811 C CA . GLY A 1 100 ? 9.998 4.982 8.858 1.00 60.25 100 GLY A CA 1
ATOM 812 C C . GLY A 1 100 ? 11.274 5.831 8.841 1.00 60.25 100 GLY A C 1
ATOM 813 O O . GLY A 1 100 ? 11.608 6.478 7.846 1.00 60.25 100 GLY A O 1
ATOM 814 N N . SER A 1 101 ? 12.005 5.850 9.954 1.00 55.69 101 SER A N 1
ATOM 815 C CA . SER A 1 101 ? 13.350 6.438 10.050 1.00 55.69 101 SER A CA 1
ATOM 816 C C . SER A 1 101 ? 14.432 5.415 9.688 1.00 55.69 101 SER A C 1
ATOM 818 O O . SER A 1 101 ? 14.232 4.223 9.899 1.00 55.69 101 SER A O 1
ATOM 820 N N . LYS A 1 102 ? 15.600 5.880 9.230 1.00 46.19 102 LYS A N 1
ATOM 821 C CA . LYS A 1 102 ? 16.751 5.022 8.906 1.00 46.19 102 LYS A CA 1
ATOM 822 C C . LYS A 1 102 ? 17.312 4.316 10.160 1.00 46.19 102 LYS A C 1
ATOM 824 O O . LYS A 1 102 ? 17.311 4.917 11.236 1.00 46.19 102 LYS A O 1
ATOM 829 N N . ASP A 1 103 ? 17.761 3.067 10.000 1.00 46.59 103 ASP A N 1
ATOM 830 C CA . ASP A 1 103 ? 18.532 2.259 10.969 1.00 46.59 103 ASP A CA 1
ATOM 831 C C . ASP A 1 103 ? 17.810 1.911 12.301 1.00 46.59 103 ASP A C 1
ATOM 833 O O . ASP A 1 103 ? 18.165 2.430 13.363 1.00 46.59 103 ASP A O 1
ATOM 837 N N . ALA A 1 104 ? 16.779 1.046 12.301 1.00 47.72 104 ALA A N 1
ATOM 838 C CA . ALA A 1 104 ? 16.023 0.729 13.529 1.00 47.72 104 ALA A CA 1
ATOM 839 C C . ALA A 1 104 ? 15.638 -0.755 13.726 1.00 47.72 104 ALA A C 1
ATOM 841 O O . ALA A 1 104 ? 15.300 -1.466 12.785 1.00 47.72 104 ALA A O 1
ATOM 842 N N . LEU A 1 105 ? 15.625 -1.208 14.990 1.00 44.69 105 LEU A N 1
ATOM 843 C CA . LEU A 1 105 ? 15.038 -2.490 15.406 1.00 44.69 105 LEU A CA 1
ATOM 844 C C . LEU A 1 105 ? 13.511 -2.395 15.591 1.00 44.69 105 LEU A C 1
ATOM 846 O O . LEU A 1 105 ? 12.953 -1.337 15.869 1.00 44.69 105 LEU A O 1
ATOM 850 N N . LYS A 1 106 ? 12.852 -3.544 15.408 1.00 52.81 106 LYS A N 1
ATOM 851 C CA . LYS A 1 106 ? 11.435 -3.696 15.051 1.00 52.81 106 LYS A CA 1
ATOM 852 C C . LYS A 1 106 ? 10.541 -3.947 16.267 1.00 52.81 106 LYS A C 1
ATOM 854 O O . LYS A 1 106 ? 10.515 -5.071 16.754 1.00 52.81 106 LYS A O 1
ATOM 859 N N . ASN A 1 107 ? 9.720 -2.969 16.647 1.00 49.53 107 ASN A N 1
ATOM 860 C CA . ASN A 1 107 ? 8.495 -3.228 17.407 1.00 49.53 107 ASN A CA 1
ATOM 861 C C . ASN A 1 107 ? 7.280 -2.947 16.512 1.00 49.53 107 ASN A C 1
ATOM 863 O O . ASN A 1 107 ? 7.011 -1.786 16.192 1.00 49.53 107 ASN A O 1
ATOM 867 N N . PRO A 1 108 ? 6.541 -3.978 16.066 1.00 53.12 108 PRO A N 1
ATOM 868 C CA . PRO A 1 108 ? 5.279 -3.755 15.378 1.00 53.12 108 PRO A CA 1
ATOM 869 C C . PRO A 1 108 ? 4.316 -3.010 16.310 1.00 53.12 108 PRO A C 1
ATOM 871 O O . PRO A 1 108 ? 3.926 -3.537 17.346 1.00 53.12 108 PRO A O 1
ATOM 874 N N . GLY A 1 109 ? 3.939 -1.785 15.935 1.00 54.88 109 GLY A N 1
ATOM 875 C CA . GLY A 1 109 ? 2.984 -0.967 16.692 1.00 54.88 109 GLY A CA 1
ATOM 876 C C . GLY A 1 109 ? 3.532 0.338 17.267 1.00 54.88 109 GLY A C 1
ATOM 877 O O . GLY A 1 109 ? 2.726 1.165 17.685 1.00 54.88 109 GLY A O 1
ATOM 878 N N . GLU A 1 110 ? 4.844 0.588 17.223 1.00 66.06 110 GLU A N 1
ATOM 879 C CA . GLU A 1 110 ? 5.416 1.812 17.797 1.00 66.06 110 GLU A CA 1
ATOM 880 C C . GLU A 1 110 ? 6.204 2.648 16.788 1.00 66.06 110 GLU A C 1
ATOM 882 O O . GLU A 1 110 ? 7.007 2.157 15.997 1.00 66.06 110 GLU A O 1
ATOM 887 N N . LEU A 1 111 ? 5.961 3.957 16.843 1.00 71.31 111 LEU A N 1
ATOM 888 C CA . LEU A 1 111 ? 6.771 4.963 16.168 1.00 71.31 111 LEU A CA 1
ATOM 889 C C . LEU A 1 111 ? 8.069 5.178 16.960 1.00 71.31 111 LEU A C 1
ATOM 891 O O . LEU A 1 111 ? 8.051 5.194 18.196 1.00 71.31 111 LEU A O 1
ATOM 895 N N . LYS A 1 112 ? 9.178 5.379 16.244 1.00 69.12 112 LYS A N 1
ATOM 896 C CA . LYS A 1 112 ? 10.503 5.613 16.833 1.00 69.12 112 LYS A CA 1
ATOM 897 C C . LYS A 1 112 ? 10.576 6.968 17.546 1.00 69.12 112 LYS A C 1
ATOM 899 O O . LYS A 1 112 ? 9.909 7.922 17.151 1.00 69.12 112 LYS A O 1
ATOM 904 N N . ASP A 1 113 ? 11.410 7.040 18.575 1.00 71.00 113 ASP A N 1
ATOM 905 C CA . ASP A 1 113 ? 11.676 8.217 19.410 1.00 71.00 113 ASP A CA 1
ATOM 906 C C . ASP A 1 113 ? 13.149 8.315 19.863 1.00 71.00 113 ASP A C 1
ATOM 908 O O . ASP A 1 113 ? 13.483 8.941 20.873 1.00 71.00 113 ASP A O 1
ATOM 912 N N . ASP A 1 114 ? 14.064 7.726 19.098 1.00 73.06 114 ASP A N 1
ATOM 913 C CA . ASP A 1 114 ? 15.491 7.681 19.422 1.00 73.06 114 ASP A CA 1
ATOM 914 C C . ASP A 1 114 ? 16.163 9.059 19.302 1.00 73.06 114 ASP A C 1
ATOM 916 O O . ASP A 1 114 ? 16.951 9.463 20.158 1.00 73.06 114 ASP A O 1
ATOM 920 N N . THR A 1 115 ? 15.793 9.833 18.284 1.00 78.25 115 THR A N 1
ATOM 921 C CA . THR A 1 115 ? 16.289 11.192 18.036 1.00 78.25 115 THR A CA 1
ATOM 922 C C . THR A 1 115 ? 15.286 12.254 18.482 1.00 78.25 115 THR A C 1
ATOM 924 O O . THR A 1 115 ? 14.077 12.018 18.489 1.00 78.25 115 THR A O 1
ATOM 927 N N . SER A 1 116 ? 15.768 13.468 18.774 1.00 78.62 116 SER A N 1
ATOM 928 C CA . SER A 1 116 ? 14.902 14.622 19.083 1.00 78.62 116 SER A CA 1
ATOM 929 C C . SER A 1 116 ? 13.845 14.865 17.992 1.00 78.62 116 SER A C 1
ATOM 931 O O . SER A 1 116 ? 12.661 15.004 18.286 1.00 78.62 116 SER A O 1
ATOM 933 N N . SER A 1 117 ? 14.251 14.789 16.718 1.00 80.06 117 SER A N 1
ATOM 934 C CA . SER A 1 117 ? 13.336 14.926 15.578 1.00 80.06 117 SER A CA 1
ATOM 935 C C . SER A 1 117 ? 12.276 13.819 15.549 1.00 80.06 117 SER A C 1
ATOM 937 O O . SER A 1 117 ? 11.095 14.120 15.401 1.00 80.06 117 SER A O 1
ATOM 939 N N . SER A 1 118 ? 12.658 12.553 15.749 1.00 77.69 118 SER A N 1
ATOM 940 C CA . SER A 1 118 ? 11.691 11.444 15.778 1.00 77.69 118 SER A CA 1
ATOM 941 C C . SER A 1 118 ? 10.722 11.521 16.965 1.00 77.69 118 SER A C 1
ATOM 943 O O . SER A 1 118 ? 9.545 11.210 16.805 1.00 77.69 118 SER A O 1
ATOM 945 N N . ARG A 1 119 ? 11.168 12.021 18.130 1.00 82.56 119 ARG A N 1
ATOM 946 C CA . ARG A 1 119 ? 10.307 12.276 19.299 1.00 82.56 119 ARG A CA 1
ATOM 947 C C . ARG A 1 119 ? 9.240 13.308 18.997 1.00 82.56 119 ARG A C 1
ATOM 949 O O . ARG A 1 119 ? 8.078 13.096 19.325 1.00 82.56 119 ARG A O 1
ATOM 956 N N . GLU A 1 120 ? 9.624 14.410 18.362 1.00 85.69 120 GLU A N 1
ATOM 957 C CA . GLU A 1 120 ? 8.679 15.452 17.972 1.00 85.69 120 GLU A CA 1
ATOM 958 C C . GLU A 1 120 ? 7.650 14.915 16.967 1.00 85.69 120 GLU A C 1
ATOM 960 O O . GLU A 1 120 ? 6.446 15.123 17.128 1.00 85.69 120 GLU A O 1
ATOM 965 N N . GLU A 1 121 ? 8.100 14.161 15.962 1.00 86.12 121 GLU A N 1
ATOM 966 C CA . GLU A 1 121 ? 7.213 13.524 14.986 1.00 86.12 121 GLU A CA 1
ATOM 967 C C . GLU A 1 121 ? 6.257 12.526 15.645 1.00 86.12 121 GLU A C 1
ATOM 969 O O . GLU A 1 121 ? 5.049 12.591 15.404 1.00 86.12 121 GLU A O 1
ATOM 974 N N . LYS A 1 122 ? 6.763 11.663 16.535 1.00 85.69 122 LYS A N 1
ATOM 975 C CA . LYS A 1 122 ? 5.947 10.747 17.339 1.00 85.69 122 LYS A CA 1
ATOM 976 C C . LYS A 1 122 ? 4.931 11.514 18.177 1.00 85.69 122 LYS A C 1
ATOM 978 O O . LYS A 1 122 ? 3.762 11.153 18.159 1.00 85.69 122 LYS A O 1
ATOM 983 N N . GLN A 1 123 ? 5.322 12.593 18.851 1.00 89.06 123 GLN A N 1
ATOM 984 C CA . GLN A 1 123 ? 4.417 13.400 19.675 1.00 89.06 123 GLN A CA 1
ATOM 985 C C . GLN A 1 123 ? 3.265 13.988 18.848 1.00 89.06 123 GLN A C 1
ATOM 987 O O . GLN A 1 123 ? 2.107 13.953 19.272 1.00 89.06 123 GLN A O 1
ATOM 992 N N . ILE A 1 124 ? 3.575 14.516 17.660 1.00 90.25 124 ILE A N 1
ATOM 993 C CA . ILE A 1 124 ? 2.587 15.065 16.724 1.00 90.25 124 ILE A CA 1
ATOM 994 C C . ILE A 1 124 ? 1.610 13.971 16.285 1.00 90.25 124 ILE A C 1
ATOM 996 O O . ILE A 1 124 ? 0.395 14.171 16.342 1.00 90.25 124 ILE A O 1
ATOM 1000 N N . LEU A 1 125 ? 2.131 12.808 15.886 1.00 90.44 125 LEU A N 1
ATOM 1001 C CA . LEU A 1 125 ? 1.319 11.674 15.454 1.00 90.44 125 LEU A CA 1
ATOM 1002 C C . LEU A 1 125 ? 0.459 11.127 16.593 1.00 90.44 125 LEU A C 1
ATOM 1004 O O . LEU A 1 125 ? -0.735 10.942 16.405 1.00 90.44 125 LEU A O 1
ATOM 1008 N N . MET A 1 126 ? 1.017 10.938 17.787 1.00 90.12 126 MET A N 1
ATOM 1009 C CA . MET A 1 126 ? 0.269 10.450 18.946 1.00 90.12 126 MET A CA 1
ATOM 1010 C C . MET A 1 126 ? -0.855 11.411 19.337 1.00 90.12 126 MET A C 1
ATOM 1012 O O . MET A 1 126 ? -1.967 10.965 19.593 1.00 90.12 126 MET A O 1
ATOM 1016 N N . ARG A 1 127 ? -0.627 12.732 19.302 1.00 92.81 127 ARG A N 1
ATOM 1017 C CA . ARG A 1 127 ? -1.701 13.714 19.531 1.00 92.81 127 ARG A CA 1
ATOM 1018 C C . ARG A 1 127 ? -2.820 13.585 18.493 1.00 92.81 127 ARG A C 1
ATOM 1020 O O . ARG A 1 127 ? -3.993 13.638 18.858 1.00 92.81 127 ARG A O 1
ATOM 1027 N N . ALA A 1 128 ? -2.463 13.417 17.222 1.00 92.62 128 ALA A N 1
ATOM 1028 C CA . ALA A 1 128 ? -3.420 13.232 16.137 1.00 92.62 128 ALA A CA 1
ATOM 1029 C C . ALA A 1 128 ? -4.225 11.932 16.297 1.00 92.62 128 ALA A C 1
ATOM 1031 O O . ALA A 1 128 ? -5.444 11.947 16.159 1.00 92.62 128 ALA A O 1
ATOM 1032 N N . LEU A 1 129 ? -3.560 10.834 16.660 1.00 92.06 129 LEU A N 1
ATOM 1033 C CA . LEU A 1 129 ? -4.172 9.524 16.894 1.00 92.06 129 LEU A CA 1
ATOM 1034 C C . LEU A 1 129 ? -5.067 9.486 18.131 1.00 92.06 129 LEU A C 1
ATOM 1036 O O . LEU A 1 129 ? -6.012 8.712 18.160 1.00 92.06 129 LEU A O 1
ATOM 1040 N N . SER A 1 130 ? -4.796 10.317 19.136 1.00 93.81 130 SER A N 1
ATOM 1041 C CA . SER A 1 130 ? -5.655 10.446 20.318 1.00 93.81 130 SER A CA 1
ATOM 1042 C C . SER A 1 130 ? -6.856 11.371 20.099 1.00 93.81 130 SER A C 1
ATOM 1044 O O . SER A 1 130 ? -7.728 11.439 20.959 1.00 93.81 130 SER A O 1
ATOM 1046 N N . SER A 1 131 ? -6.909 12.098 18.980 1.00 93.50 131 SER A N 1
ATOM 1047 C CA . SER A 1 131 ? -7.976 13.058 18.680 1.00 93.50 131 SER A CA 1
ATOM 1048 C C . SER A 1 131 ? -8.994 12.464 17.695 1.00 93.50 131 SER A C 1
ATOM 1050 O O . SER A 1 131 ? -8.612 11.671 16.829 1.00 93.50 131 SER A O 1
ATOM 1052 N N . PRO A 1 132 ? -10.283 12.847 17.753 1.00 92.44 132 PRO A N 1
ATOM 1053 C CA . PRO A 1 132 ? -11.258 12.438 16.745 1.00 92.44 132 PRO A CA 1
ATOM 1054 C C . PRO A 1 132 ? -10.843 12.846 15.315 1.00 92.44 132 PRO A C 1
ATOM 1056 O O . PRO A 1 132 ? -10.252 13.914 15.132 1.00 92.44 132 PRO A O 1
ATOM 1059 N N . PRO A 1 133 ? -11.154 12.029 14.289 1.00 93.75 133 PRO A N 1
ATOM 1060 C CA . PRO A 1 133 ? -11.823 10.725 14.364 1.00 93.75 133 PRO A CA 1
ATOM 1061 C C . PRO A 1 133 ? -10.878 9.561 14.711 1.00 93.75 133 PRO A C 1
ATOM 1063 O O . PRO A 1 133 ? -11.335 8.449 14.944 1.00 93.75 133 PRO A O 1
ATOM 1066 N N . PHE A 1 134 ? -9.561 9.779 14.740 1.00 93.50 134 PHE A N 1
ATOM 1067 C CA . PHE A 1 134 ? -8.574 8.702 14.884 1.00 93.50 134 PHE A CA 1
ATOM 1068 C C . PHE A 1 134 ? -8.494 8.107 16.293 1.00 93.50 134 PHE A C 1
ATOM 1070 O O . PHE A 1 134 ? -8.068 6.961 16.427 1.00 93.50 134 PHE A O 1
ATOM 1077 N N . GLY A 1 135 ? -8.989 8.826 17.307 1.00 94.12 135 GLY A N 1
ATOM 1078 C CA . GLY A 1 135 ? -9.140 8.338 18.682 1.00 94.12 135 GLY A CA 1
ATOM 1079 C C . GLY A 1 135 ? -9.918 7.024 18.787 1.00 94.12 135 GLY A C 1
ATOM 1080 O O . GLY A 1 135 ? -9.665 6.239 19.701 1.00 94.12 135 GLY A O 1
ATOM 1081 N N . ASP A 1 136 ? -10.784 6.730 17.817 1.00 94.25 136 ASP A N 1
ATOM 1082 C CA . ASP A 1 136 ? -11.584 5.505 17.768 1.00 94.25 136 ASP A CA 1
ATOM 1083 C C . ASP A 1 136 ? -10.932 4.371 16.972 1.00 94.25 136 ASP A C 1
ATOM 1085 O O . ASP A 1 136 ? -11.537 3.314 16.815 1.00 94.25 136 ASP A O 1
ATOM 1089 N N . TYR A 1 137 ? -9.698 4.538 16.491 1.00 94.69 137 TYR A N 1
ATOM 1090 C CA . TYR A 1 137 ? -8.985 3.534 15.702 1.00 94.69 137 TYR A CA 1
ATOM 10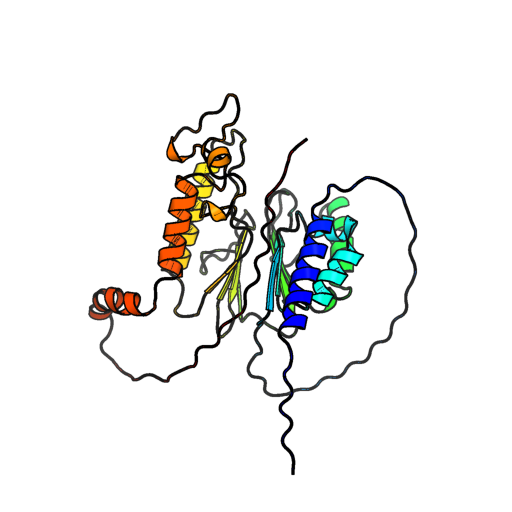91 C C . TYR A 1 137 ? -7.824 2.923 16.493 1.00 94.69 137 TYR A C 1
ATOM 1093 O O . TYR A 1 137 ? -7.146 3.577 17.283 1.00 94.69 137 TYR A O 1
ATOM 1101 N N . ARG A 1 138 ? -7.580 1.631 16.269 1.00 93.12 138 ARG A N 1
ATOM 1102 C CA . ARG A 1 138 ? -6.304 0.967 16.556 1.00 93.12 138 ARG A CA 1
ATOM 1103 C C . ARG A 1 138 ? -5.433 1.071 15.318 1.00 93.12 138 ARG A C 1
ATOM 1105 O O . ARG A 1 138 ? -5.949 0.949 14.207 1.00 93.12 138 ARG A O 1
ATOM 1112 N N . VAL A 1 139 ? -4.130 1.255 15.509 1.00 91.44 139 VAL A N 1
ATOM 1113 C CA . VAL A 1 139 ? -3.185 1.404 14.401 1.00 91.44 139 VAL A CA 1
ATOM 1114 C C . VAL A 1 139 ? -2.092 0.354 14.475 1.00 91.44 139 VAL A C 1
ATOM 1116 O O . VAL A 1 139 ? -1.495 0.146 15.528 1.00 91.44 139 VAL A O 1
ATOM 1119 N N . TRP A 1 140 ? -1.805 -0.270 13.337 1.00 91.12 140 TRP A N 1
ATOM 1120 C CA . TRP A 1 140 ? -0.628 -1.104 13.132 1.00 91.12 140 TRP A CA 1
ATOM 1121 C C . TRP A 1 140 ? 0.293 -0.430 12.132 1.00 91.12 140 TRP A C 1
ATOM 1123 O O . TRP A 1 140 ? -0.132 -0.070 11.034 1.00 91.12 140 TRP A O 1
ATOM 1133 N N . TRP A 1 141 ? 1.562 -0.303 12.504 1.00 88.25 141 TRP A N 1
ATOM 1134 C CA . TRP A 1 141 ? 2.602 0.271 11.664 1.00 88.25 141 TRP A CA 1
ATOM 1135 C C . TRP A 1 141 ? 3.486 -0.833 11.105 1.00 88.25 141 TRP A C 1
ATOM 1137 O O . TRP A 1 141 ? 4.007 -1.665 11.845 1.00 88.25 141 TRP A O 1
ATOM 1147 N N . SER A 1 142 ? 3.689 -0.801 9.797 1.00 88.69 142 SER A N 1
ATOM 1148 C CA . SER A 1 142 ? 4.698 -1.576 9.099 1.00 88.69 142 SER A CA 1
ATOM 1149 C C . SER A 1 142 ? 5.680 -0.594 8.483 1.00 88.69 142 SER A C 1
ATOM 1151 O O . SER A 1 142 ? 5.461 -0.109 7.380 1.00 88.69 142 SER A O 1
ATOM 1153 N N . LEU A 1 143 ? 6.723 -0.225 9.216 1.00 84.25 143 LEU A N 1
ATOM 1154 C CA . LEU A 1 143 ? 7.656 0.820 8.787 1.00 84.25 143 LEU A CA 1
ATOM 1155 C C . LEU A 1 143 ? 8.893 0.205 8.147 1.00 84.25 143 LEU A C 1
ATOM 1157 O O . LEU A 1 143 ? 9.331 -0.867 8.551 1.00 84.25 143 LEU A O 1
ATOM 1161 N N . ALA A 1 144 ? 9.431 0.882 7.139 1.00 79.12 144 ALA A N 1
ATOM 1162 C CA . ALA A 1 144 ? 10.688 0.494 6.522 1.00 79.12 144 ALA A CA 1
ATOM 1163 C C . ALA A 1 144 ? 11.876 1.142 7.235 1.00 79.12 144 ALA A C 1
ATOM 1165 O O . ALA A 1 144 ? 11.736 2.227 7.799 1.00 79.12 144 ALA A O 1
ATOM 1166 N N . ASP A 1 145 ? 13.072 0.595 7.026 1.00 69.25 145 ASP A N 1
ATOM 1167 C CA . ASP A 1 145 ? 14.344 1.247 7.392 1.00 69.25 145 ASP A CA 1
ATOM 1168 C C . ASP A 1 145 ? 14.680 2.451 6.482 1.00 69.25 145 ASP A C 1
ATOM 1170 O O . ASP A 1 145 ? 15.799 2.961 6.450 1.00 69.25 145 ASP A O 1
ATOM 1174 N N . SER A 1 146 ? 13.715 2.920 5.690 1.00 68.75 146 SER A N 1
ATOM 1175 C CA . SER A 1 146 ? 13.850 4.072 4.809 1.00 68.75 146 SER A CA 1
ATOM 1176 C C . SER A 1 146 ? 12.651 5.001 4.949 1.00 68.75 146 SER A C 1
ATOM 1178 O O . SER A 1 146 ? 11.518 4.569 5.159 1.00 68.75 146 SER A O 1
ATOM 1180 N N . LYS A 1 147 ? 12.884 6.293 4.699 1.00 68.94 147 LYS A N 1
ATOM 1181 C CA . LYS A 1 147 ? 11.822 7.313 4.663 1.00 68.94 147 LYS A CA 1
ATOM 1182 C C . LYS A 1 147 ? 10.878 7.175 3.461 1.00 68.94 147 LYS A C 1
ATOM 1184 O O . LYS A 1 147 ? 9.936 7.950 3.327 1.00 68.94 147 LYS A O 1
ATOM 1189 N N . TYR A 1 148 ? 11.147 6.229 2.563 1.00 67.44 148 TYR A N 1
ATOM 1190 C CA . TYR A 1 148 ? 10.490 6.110 1.260 1.00 67.44 148 TYR A CA 1
ATOM 1191 C C . TYR A 1 148 ? 9.513 4.931 1.176 1.00 67.44 148 TYR A C 1
ATOM 1193 O O . TYR A 1 148 ? 8.904 4.706 0.126 1.00 67.44 148 TYR A O 1
ATOM 1201 N N . ALA A 1 149 ? 9.354 4.179 2.265 1.00 76.06 149 ALA A N 1
ATOM 1202 C CA . ALA A 1 149 ? 8.467 3.031 2.338 1.00 76.06 149 ALA A CA 1
ATOM 1203 C C . ALA A 1 149 ? 7.849 2.880 3.733 1.00 76.06 149 ALA A C 1
ATOM 1205 O O . ALA A 1 149 ? 8.195 3.601 4.668 1.00 76.06 149 ALA A O 1
ATOM 1206 N N . GLY A 1 150 ? 6.929 1.925 3.821 1.00 85.31 150 GLY A N 1
ATOM 1207 C CA . GLY A 1 150 ? 6.132 1.629 4.998 1.00 85.31 150 GLY A CA 1
ATOM 1208 C C . GLY A 1 150 ? 4.648 1.933 4.798 1.00 85.31 150 GLY A C 1
ATOM 1209 O O . GLY A 1 150 ? 4.238 2.691 3.913 1.00 85.31 150 GLY A O 1
ATOM 1210 N N . THR A 1 151 ? 3.815 1.290 5.605 1.00 89.31 151 THR A N 1
ATOM 1211 C CA . THR A 1 151 ? 2.362 1.414 5.567 1.00 89.31 151 THR A CA 1
ATOM 1212 C C . THR A 1 151 ? 1.757 1.271 6.955 1.00 89.31 151 THR A C 1
ATOM 1214 O O . THR A 1 151 ? 2.378 0.741 7.874 1.00 89.31 151 THR A O 1
ATOM 1217 N N . ALA A 1 152 ? 0.547 1.779 7.110 1.00 91.50 152 ALA A N 1
ATOM 1218 C CA . ALA A 1 152 ? -0.222 1.767 8.331 1.00 91.50 152 ALA A CA 1
ATOM 1219 C C . ALA A 1 152 ? -1.636 1.271 8.044 1.00 91.50 152 ALA A C 1
ATOM 1221 O O . ALA A 1 152 ? -2.229 1.595 7.010 1.00 91.50 152 ALA A O 1
ATOM 1222 N N . LEU A 1 153 ? -2.156 0.492 8.984 1.00 93.38 153 LEU A N 1
ATOM 1223 C CA . LEU A 1 153 ? -3.519 -0.014 8.998 1.00 93.38 153 LEU A CA 1
ATOM 1224 C C . LEU A 1 153 ? -4.228 0.557 10.222 1.00 93.38 153 LEU A C 1
ATOM 1226 O O . LEU A 1 153 ? -3.766 0.355 11.341 1.00 93.38 153 LEU A O 1
ATOM 1230 N N . PHE A 1 154 ? -5.351 1.228 10.006 1.00 94.81 154 PHE A N 1
ATOM 1231 C CA . PHE A 1 154 ? -6.214 1.786 11.036 1.00 94.81 154 PHE A CA 1
ATOM 1232 C C . PHE A 1 154 ? -7.519 1.003 11.027 1.00 94.81 154 PHE A C 1
ATOM 1234 O O . PHE A 1 154 ? -8.203 0.980 10.012 1.00 94.81 154 PHE A O 1
ATOM 1241 N N . VAL A 1 155 ? -7.899 0.396 12.143 1.00 95.06 155 VAL A N 1
ATOM 1242 C CA . VAL A 1 155 ? -9.167 -0.339 12.277 1.00 95.06 155 VAL A CA 1
ATOM 1243 C C . VAL A 1 155 ? -9.934 0.261 13.442 1.00 95.06 155 VAL A C 1
ATOM 1245 O O . VAL A 1 155 ? -9.339 0.438 14.505 1.00 95.06 155 VAL A O 1
ATOM 1248 N N . LYS A 1 156 ? -11.231 0.565 13.293 1.00 95.19 156 LYS A N 1
ATOM 1249 C CA . LYS A 1 156 ? -12.028 1.044 14.436 1.00 95.19 156 LYS A CA 1
ATOM 1250 C C . LYS A 1 156 ? -11.917 0.069 15.612 1.00 95.19 156 LYS A C 1
ATOM 1252 O O . LYS A 1 156 ? -11.973 -1.143 15.427 1.00 95.19 156 LYS A O 1
ATOM 1257 N N . LYS A 1 157 ? -11.797 0.584 16.836 1.00 94.06 157 LYS A N 1
ATOM 1258 C CA . LYS A 1 157 ? -11.550 -0.184 18.070 1.00 94.06 157 LYS A CA 1
ATOM 1259 C C . LYS A 1 157 ? -12.611 -1.245 18.365 1.00 94.06 157 LYS A C 1
ATOM 1261 O O . LYS A 1 157 ? -12.286 -2.225 19.039 1.00 94.06 157 LYS A O 1
ATOM 1266 N N . CYS A 1 158 ? -13.831 -1.059 17.857 1.00 93.44 158 CYS A N 1
ATOM 1267 C CA . CYS A 1 158 ? -14.934 -2.018 17.940 1.00 93.44 158 CYS A CA 1
ATOM 1268 C C . CYS A 1 158 ? -14.748 -3.260 17.049 1.00 93.44 158 CYS A C 1
ATOM 1270 O O . CYS A 1 158 ? -15.440 -4.255 17.250 1.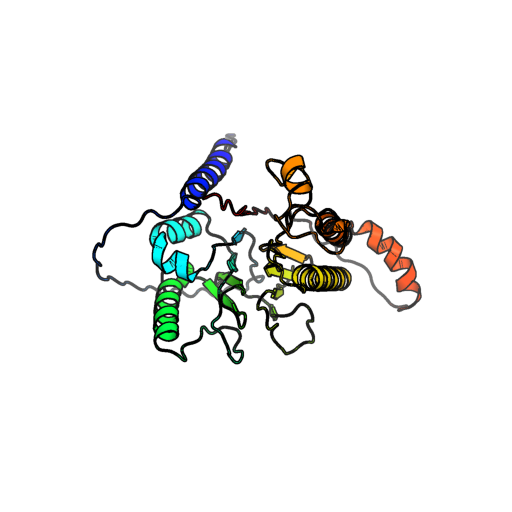00 93.44 158 CYS A O 1
ATOM 1272 N N . PHE A 1 159 ? -13.808 -3.228 16.102 1.00 94.31 159 PHE A N 1
ATOM 1273 C CA . PHE A 1 159 ? -13.388 -4.377 15.310 1.00 94.31 159 PHE A CA 1
ATOM 1274 C C . PHE A 1 159 ? -12.018 -4.868 15.782 1.00 94.31 159 PHE A C 1
ATOM 1276 O O . PHE A 1 159 ? -11.144 -4.085 16.161 1.00 94.31 159 PHE A O 1
ATOM 1283 N N . GLN A 1 160 ? -11.816 -6.184 15.742 1.00 92.25 160 GLN A N 1
ATOM 1284 C CA . GLN A 1 160 ? -10.577 -6.805 16.196 1.00 92.25 160 GLN A CA 1
ATOM 1285 C C . GLN A 1 160 ? -10.149 -7.907 15.220 1.00 92.25 160 GLN A C 1
ATOM 1287 O O . GLN A 1 160 ? -10.809 -8.948 15.161 1.00 92.25 160 GLN A O 1
ATOM 1292 N N . PRO A 1 161 ? -9.033 -7.721 14.489 1.00 93.94 161 PRO A N 1
ATOM 1293 C CA . PRO A 1 161 ? -8.402 -8.814 13.762 1.00 93.94 161 PRO A CA 1
ATOM 1294 C C . PRO A 1 161 ? -8.021 -9.945 14.724 1.00 93.94 161 PRO A C 1
ATOM 1296 O O . PRO A 1 161 ? -7.551 -9.688 15.837 1.00 93.94 161 PRO A O 1
ATOM 1299 N N . GLN A 1 162 ? -8.182 -11.192 14.285 1.00 94.06 162 GLN A N 1
ATOM 1300 C CA . GLN A 1 162 ? -7.717 -12.382 14.999 1.00 94.06 162 GLN A CA 1
ATOM 1301 C C . GLN A 1 162 ? -6.190 -12.387 15.105 1.00 94.06 162 GLN A C 1
ATOM 1303 O O . GLN A 1 162 ? -5.641 -12.701 16.160 1.00 94.06 162 GLN A O 1
ATOM 1308 N N . LYS A 1 163 ? -5.511 -12.039 14.006 1.00 92.56 163 LYS A N 1
ATOM 1309 C CA . LYS A 1 163 ? -4.051 -11.946 13.903 1.00 92.56 163 LYS A CA 1
ATOM 1310 C C . LYS A 1 163 ? -3.663 -10.849 12.920 1.00 92.56 163 LYS A C 1
ATOM 1312 O O . LYS A 1 163 ? -4.396 -10.580 11.971 1.00 92.56 163 LYS A O 1
ATOM 1317 N N . VAL A 1 164 ? -2.500 -10.241 13.137 1.00 92.75 164 VAL A N 1
ATOM 1318 C CA . VAL A 1 164 ? -1.898 -9.277 12.209 1.00 92.75 164 VAL A CA 1
ATOM 1319 C C . VAL A 1 164 ? -0.463 -9.703 11.927 1.00 92.75 164 VAL A C 1
ATOM 1321 O O . VAL A 1 164 ? 0.306 -9.951 12.852 1.00 92.75 164 VAL A O 1
ATOM 1324 N N . PHE A 1 165 ? -0.118 -9.795 10.648 1.00 92.38 165 PHE A N 1
ATOM 1325 C CA . PHE A 1 165 ? 1.199 -10.164 10.148 1.00 92.38 165 PHE A CA 1
ATOM 1326 C C . PHE A 1 165 ? 1.789 -9.014 9.339 1.00 92.38 165 PHE A C 1
ATOM 1328 O O . PHE A 1 165 ? 1.072 -8.249 8.695 1.00 92.38 165 PHE A O 1
ATOM 1335 N N . PHE A 1 166 ? 3.114 -8.945 9.320 1.00 91.69 166 PHE A N 1
ATOM 1336 C CA . PHE A 1 166 ? 3.875 -7.924 8.596 1.00 91.69 166 PHE A CA 1
ATOM 1337 C C . PHE A 1 166 ? 4.786 -8.530 7.525 1.00 91.69 166 PHE A C 1
ATOM 1339 O O . PHE A 1 166 ? 5.840 -7.993 7.181 1.00 91.69 166 PHE A O 1
ATOM 1346 N N . ASN A 1 167 ? 4.401 -9.716 7.061 1.00 90.38 167 ASN A N 1
ATOM 1347 C CA . ASN A 1 167 ? 5.082 -10.507 6.054 1.00 90.38 167 ASN A CA 1
ATOM 1348 C C . ASN A 1 167 ? 4.031 -11.301 5.266 1.00 90.38 167 ASN A C 1
ATOM 1350 O O . ASN A 1 167 ? 2.966 -11.622 5.794 1.00 90.38 167 ASN A O 1
ATOM 1354 N N . LEU A 1 168 ? 4.340 -11.618 4.010 1.00 89.88 168 LEU A N 1
ATOM 1355 C CA . LEU A 1 168 ? 3.558 -12.555 3.202 1.00 89.88 168 LEU A CA 1
ATOM 1356 C C . LEU A 1 168 ? 3.746 -14.002 3.688 1.00 89.88 168 LEU A C 1
ATOM 1358 O O . LEU A 1 168 ? 2.817 -14.800 3.601 1.00 89.88 168 LEU A O 1
ATOM 1362 N N . ASP A 1 169 ? 4.914 -14.343 4.240 1.00 87.06 169 ASP A N 1
ATOM 1363 C CA . ASP A 1 169 ? 5.121 -15.634 4.894 1.00 87.06 169 ASP A CA 1
ATOM 1364 C C . ASP A 1 169 ? 4.555 -15.604 6.321 1.00 87.06 169 ASP A C 1
ATOM 1366 O O . ASP A 1 169 ? 5.125 -14.999 7.228 1.00 87.06 169 ASP A O 1
ATOM 1370 N N . ARG A 1 170 ? 3.433 -16.299 6.530 1.00 78.12 170 ARG A N 1
ATOM 1371 C CA . ARG A 1 170 ? 2.746 -16.386 7.832 1.00 78.12 170 ARG A CA 1
ATOM 1372 C C . ARG A 1 170 ? 3.555 -17.122 8.904 1.00 78.12 170 ARG A C 1
ATOM 1374 O O . ARG A 1 170 ? 3.220 -17.021 10.081 1.00 78.12 170 ARG A O 1
ATOM 1381 N N . LYS A 1 171 ? 4.571 -17.898 8.513 1.00 79.62 171 LYS A N 1
ATOM 1382 C CA . LYS A 1 171 ? 5.475 -18.596 9.440 1.00 79.62 171 LYS A CA 1
ATOM 1383 C C . LYS A 1 171 ? 6.678 -17.740 9.813 1.00 79.62 171 LYS A C 1
ATOM 1385 O O . LYS A 1 171 ? 7.338 -18.029 10.811 1.00 79.62 171 LYS A O 1
ATOM 1390 N N . ALA A 1 172 ? 6.969 -16.699 9.035 1.00 79.06 172 ALA A N 1
ATOM 1391 C CA . ALA A 1 172 ? 8.042 -15.784 9.353 1.00 79.06 172 ALA A CA 1
ATOM 1392 C C . ALA A 1 172 ? 7.674 -14.988 10.610 1.00 79.06 172 ALA A C 1
ATOM 1394 O O . ALA A 1 172 ? 6.705 -14.234 10.643 1.00 79.06 172 ALA A O 1
ATOM 1395 N N . SER A 1 173 ? 8.494 -15.125 11.648 1.00 71.38 173 SER A N 1
ATOM 1396 C CA . SER A 1 173 ? 8.404 -14.292 12.850 1.00 71.38 173 SER A CA 1
ATOM 1397 C C . SER A 1 173 ? 8.915 -12.869 12.609 1.00 71.38 173 SER A C 1
ATOM 1399 O O . SER A 1 173 ? 8.621 -11.958 13.380 1.00 71.38 173 SER A O 1
ATOM 1401 N N . LYS A 1 174 ? 9.692 -12.664 11.538 1.00 78.12 174 LYS A N 1
ATOM 1402 C CA . LYS A 1 174 ? 10.336 -11.389 11.227 1.00 78.12 174 LYS A CA 1
ATOM 1403 C C . LYS A 1 174 ? 9.448 -10.520 10.335 1.00 78.12 174 LYS A C 1
ATOM 1405 O O . LYS A 1 174 ? 9.049 -10.919 9.240 1.00 78.12 174 LYS A O 1
ATOM 1410 N N . HIS A 1 175 ? 9.231 -9.291 10.797 1.00 81.88 175 HIS A N 1
ATOM 1411 C CA . HIS A 1 175 ? 8.686 -8.179 10.016 1.00 81.88 175 HIS A CA 1
ATOM 1412 C C . HIS A 1 175 ? 9.560 -7.901 8.774 1.00 81.88 175 HIS A C 1
ATOM 1414 O O . HIS A 1 175 ? 10.792 -7.996 8.847 1.00 81.88 175 HIS A O 1
ATOM 1420 N N . GLU A 1 176 ? 8.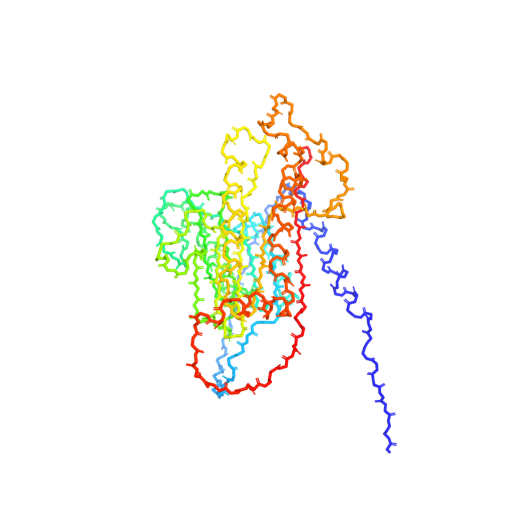940 -7.609 7.627 1.00 82.50 176 GLU A N 1
ATOM 1421 C CA . GLU A 1 176 ? 9.646 -7.328 6.367 1.00 82.50 176 GLU A CA 1
ATOM 1422 C C . GLU A 1 176 ? 10.394 -5.985 6.419 1.00 82.50 176 GLU A C 1
ATOM 1424 O O . GLU A 1 176 ? 9.767 -4.965 6.690 1.00 82.50 176 GLU A O 1
ATOM 1429 N N . PRO A 1 177 ? 11.698 -5.930 6.080 1.00 79.88 177 PRO A N 1
ATOM 1430 C CA . PRO A 1 177 ? 12.506 -4.706 6.195 1.00 79.88 177 PRO A CA 1
ATOM 1431 C C . PRO A 1 177 ? 11.967 -3.524 5.373 1.00 79.88 177 PRO A C 1
ATOM 1433 O O . PRO A 1 177 ? 12.143 -2.368 5.745 1.00 79.88 177 PRO A O 1
ATOM 1436 N N . ASP A 1 178 ? 11.258 -3.806 4.280 1.00 82.38 178 ASP A N 1
ATOM 1437 C CA . ASP A 1 178 ? 10.671 -2.781 3.420 1.00 82.38 178 ASP A CA 1
ATOM 1438 C C . ASP A 1 178 ? 9.375 -2.182 3.994 1.00 82.38 178 ASP A C 1
ATOM 1440 O O . ASP A 1 178 ? 8.866 -1.198 3.462 1.00 82.38 178 ASP A O 1
ATOM 1444 N N . GLY A 1 179 ? 8.785 -2.780 5.034 1.00 87.88 179 GLY A N 1
ATOM 1445 C CA . GLY A 1 179 ? 7.551 -2.297 5.655 1.00 87.88 179 GLY A CA 1
ATOM 1446 C C . GLY A 1 179 ? 6.318 -2.315 4.737 1.00 87.88 179 GLY A C 1
ATOM 1447 O O . GLY A 1 179 ? 5.297 -1.716 5.055 1.00 87.88 179 GLY A O 1
ATOM 1448 N N . ARG A 1 180 ? 6.362 -2.999 3.592 1.00 91.06 180 ARG A N 1
ATOM 1449 C CA . ARG A 1 180 ? 5.349 -2.885 2.524 1.00 91.06 180 ARG A CA 1
ATOM 1450 C C . ARG A 1 180 ? 4.111 -3.764 2.688 1.00 91.06 180 ARG A C 1
ATOM 1452 O O . ARG A 1 180 ? 3.269 -3.735 1.797 1.00 91.06 180 ARG A O 1
ATOM 1459 N N . VAL A 1 181 ? 4.003 -4.555 3.756 1.00 92.69 181 VAL A N 1
ATOM 1460 C CA . VAL A 1 181 ? 2.958 -5.577 3.920 1.00 92.69 181 VAL A CA 1
ATOM 1461 C C . VAL A 1 181 ? 2.319 -5.469 5.299 1.00 92.69 181 VAL A C 1
ATOM 1463 O O . VAL A 1 181 ? 3.018 -5.515 6.307 1.00 92.69 181 VAL A O 1
ATOM 1466 N N . ILE A 1 182 ? 0.989 -5.399 5.341 1.00 94.12 182 ILE A N 1
ATOM 1467 C CA . ILE A 1 182 ? 0.196 -5.714 6.534 1.00 94.12 182 ILE A CA 1
ATOM 1468 C C . ILE A 1 182 ? -0.898 -6.690 6.112 1.00 94.12 182 ILE A C 1
ATOM 1470 O O . ILE A 1 182 ? -1.700 -6.380 5.235 1.00 94.12 182 ILE A O 1
ATOM 1474 N N . LEU A 1 183 ? -0.941 -7.859 6.741 1.00 94.38 183 LEU A N 1
ATOM 1475 C CA . LEU A 1 183 ? -1.996 -8.850 6.569 1.00 94.38 183 LEU A CA 1
ATOM 1476 C C . LEU A 1 183 ? -2.777 -8.962 7.878 1.00 94.38 183 LEU A C 1
ATOM 1478 O O . LEU A 1 183 ? -2.233 -9.432 8.872 1.00 94.38 183 LEU A O 1
ATOM 1482 N N . ALA A 1 184 ? -4.042 -8.555 7.882 1.00 94.38 184 ALA A N 1
ATOM 1483 C CA . ALA A 1 184 ? -4.939 -8.741 9.017 1.00 94.38 184 ALA A CA 1
ATOM 1484 C C . ALA A 1 184 ? -5.911 -9.893 8.734 1.00 94.38 184 ALA A C 1
ATOM 1486 O O . ALA A 1 184 ? -6.599 -9.910 7.715 1.00 94.38 184 ALA A O 1
ATOM 1487 N N . GLU A 1 185 ? -5.958 -10.873 9.627 1.00 94.19 185 GLU A N 1
ATOM 1488 C CA . GLU A 1 185 ? -6.894 -11.991 9.544 1.00 94.19 185 GLU A CA 1
ATOM 1489 C C . GLU A 1 185 ? -8.134 -11.674 10.368 1.00 94.19 185 GLU A C 1
ATOM 1491 O O . GLU A 1 185 ? -8.047 -11.492 11.583 1.00 94.19 185 GLU A O 1
ATOM 1496 N N . PHE A 1 186 ? -9.289 -11.647 9.719 1.00 93.50 186 PHE A N 1
ATOM 1497 C CA . PHE A 1 186 ? -10.588 -11.616 10.370 1.00 93.50 186 PHE A CA 1
ATOM 1498 C C . PHE A 1 186 ? -11.209 -13.026 10.353 1.00 93.50 186 PHE A C 1
ATOM 1500 O O . PHE A 1 186 ? -10.614 -14.006 9.876 1.00 93.50 186 PHE A O 1
ATOM 1507 N N . GLU A 1 187 ? -12.378 -13.167 10.965 1.00 92.69 187 GLU A N 1
ATOM 1508 C CA . GLU A 1 187 ? -13.090 -14.437 11.034 1.00 92.69 187 GLU A CA 1
ATOM 1509 C C . GLU A 1 187 ? -13.565 -14.874 9.647 1.00 92.69 187 GLU A C 1
ATOM 1511 O O . GLU A 1 187 ? -13.304 -16.015 9.257 1.00 92.69 187 GLU A O 1
ATOM 1516 N N . THR A 1 188 ? -14.175 -13.966 8.878 1.00 91.38 188 THR A N 1
ATOM 1517 C CA . THR A 1 188 ? -14.760 -14.295 7.570 1.00 91.38 188 THR A CA 1
ATOM 1518 C C . THR A 1 188 ? -13.879 -13.950 6.374 1.00 91.38 188 THR A C 1
ATOM 1520 O O . THR A 1 188 ? -14.084 -14.527 5.310 1.00 91.38 188 THR A O 1
ATOM 1523 N N . PHE A 1 189 ? -12.874 -13.081 6.518 1.00 92.44 189 PHE A N 1
ATOM 1524 C CA . PHE A 1 189 ? -11.963 -12.722 5.426 1.00 92.44 189 PHE A CA 1
ATOM 1525 C C . PHE A 1 189 ? -10.540 -12.429 5.915 1.00 92.44 189 PHE A C 1
ATOM 1527 O O . PHE A 1 189 ? -10.279 -12.188 7.091 1.00 92.44 189 PHE A O 1
ATOM 1534 N N . ASN A 1 190 ? -9.602 -12.437 4.977 1.00 92.69 190 ASN A N 1
ATOM 1535 C CA . ASN A 1 190 ? -8.246 -11.946 5.152 1.00 92.69 190 ASN A CA 1
ATOM 1536 C C . ASN A 1 190 ? -8.098 -10.612 4.432 1.00 92.69 190 ASN A C 1
ATOM 1538 O O . ASN A 1 190 ? -8.649 -10.396 3.355 1.00 92.69 190 ASN A O 1
ATOM 1542 N N . LEU A 1 191 ? -7.296 -9.733 5.005 1.00 94.19 191 LEU A N 1
ATOM 1543 C CA . LEU A 1 191 ? -7.130 -8.376 4.539 1.00 94.19 191 LEU A CA 1
ATOM 1544 C C . LEU A 1 191 ? -5.657 -8.089 4.280 1.00 94.19 191 LEU A C 1
ATOM 1546 O O . LEU A 1 191 ? -4.883 -7.916 5.218 1.00 94.19 191 LEU A O 1
ATOM 1550 N N . LEU A 1 192 ? -5.269 -8.022 3.013 1.00 94.44 192 LEU A N 1
ATOM 1551 C CA . LEU A 1 192 ? -3.898 -7.748 2.610 1.00 94.44 192 LEU A CA 1
ATOM 1552 C C . LEU A 1 192 ? -3.765 -6.291 2.165 1.00 94.44 192 LEU A C 1
ATOM 1554 O O . LEU A 1 192 ? -4.287 -5.892 1.127 1.00 94.44 192 LEU A O 1
ATOM 1558 N N . ASN A 1 193 ? -3.052 -5.495 2.955 1.00 94.44 193 ASN A N 1
ATOM 1559 C CA . ASN A 1 193 ? -2.590 -4.166 2.589 1.00 94.44 193 ASN A CA 1
ATOM 1560 C C . ASN A 1 193 ? -1.159 -4.236 2.064 1.00 94.44 193 ASN A C 1
ATOM 1562 O O . ASN A 1 193 ? -0.267 -4.734 2.759 1.00 94.44 193 ASN A O 1
ATOM 1566 N N . THR A 1 194 ? -0.929 -3.687 0.877 1.00 93.75 194 THR A N 1
ATOM 1567 C CA . THR A 1 194 ? 0.411 -3.609 0.305 1.00 93.75 194 THR A CA 1
ATOM 1568 C C . THR A 1 194 ? 0.759 -2.242 -0.247 1.00 93.75 194 THR A C 1
ATOM 1570 O O . THR A 1 194 ? -0.052 -1.608 -0.912 1.00 93.75 194 THR A O 1
ATOM 1573 N N . TYR A 1 195 ? 2.017 -1.847 -0.082 1.00 92.44 195 TYR A N 1
ATOM 1574 C CA . TYR A 1 195 ? 2.612 -0.752 -0.839 1.00 92.44 195 TYR A CA 1
ATOM 1575 C C . TYR A 1 195 ? 3.692 -1.306 -1.772 1.00 92.44 195 TYR A C 1
ATOM 1577 O O . TYR A 1 195 ? 4.849 -1.455 -1.376 1.00 92.44 195 TYR A O 1
ATOM 1585 N N . ALA A 1 196 ? 3.323 -1.641 -3.007 1.00 92.88 196 ALA A N 1
ATOM 1586 C CA . ALA A 1 196 ? 4.230 -2.254 -3.970 1.00 92.88 196 ALA A CA 1
ATOM 1587 C C . ALA A 1 196 ? 5.430 -1.335 -4.281 1.00 92.88 196 ALA A C 1
ATOM 1589 O O . ALA A 1 196 ? 5.274 -0.110 -4.328 1.00 92.88 196 ALA A O 1
ATOM 1590 N N . PRO A 1 197 ? 6.641 -1.886 -4.474 1.00 90.75 197 PRO A N 1
ATOM 1591 C CA . PRO A 1 197 ? 7.796 -1.097 -4.875 1.00 90.75 197 PRO A CA 1
ATOM 1592 C C . PRO A 1 197 ? 7.563 -0.491 -6.261 1.00 90.75 197 PRO A C 1
ATOM 1594 O O . PRO A 1 197 ? 7.228 -1.195 -7.206 1.00 90.75 197 PRO A O 1
ATOM 1597 N N . ASN A 1 198 ? 7.782 0.814 -6.383 1.00 87.94 198 ASN A N 1
ATOM 1598 C CA . ASN A 1 198 ? 7.851 1.482 -7.677 1.00 87.94 198 ASN A CA 1
ATOM 1599 C C . ASN A 1 198 ? 9.269 1.305 -8.251 1.00 87.94 198 ASN A C 1
ATOM 1601 O O . ASN A 1 198 ? 10.244 1.349 -7.489 1.00 87.94 198 ASN A O 1
ATOM 1605 N N . ASN A 1 199 ? 9.398 1.107 -9.565 1.00 84.56 199 ASN A N 1
ATOM 1606 C CA . ASN A 1 199 ? 10.720 1.030 -10.201 1.00 84.56 199 ASN A CA 1
ATOM 1607 C C . ASN A 1 199 ? 11.336 2.423 -10.354 1.00 84.56 199 ASN A C 1
ATOM 1609 O O . ASN A 1 199 ? 12.544 2.582 -10.224 1.00 84.56 199 ASN A O 1
ATOM 1613 N N . GLY A 1 200 ? 10.498 3.445 -10.548 1.00 81.88 200 GLY A N 1
ATOM 1614 C CA . GLY A 1 200 ? 10.941 4.790 -10.882 1.00 81.88 200 GLY A CA 1
ATOM 1615 C C . GLY A 1 200 ? 11.713 4.835 -12.201 1.00 81.88 200 GLY A C 1
ATOM 1616 O O . GLY A 1 200 ? 11.909 3.829 -12.873 1.00 81.88 200 GLY A O 1
ATOM 1617 N N . TRP A 1 201 ? 12.141 6.036 -12.576 1.00 72.69 201 TRP A N 1
ATOM 1618 C CA . TRP A 1 201 ? 12.954 6.259 -13.774 1.00 72.69 201 TRP A CA 1
ATOM 1619 C C . TRP A 1 201 ? 14.459 6.185 -13.507 1.00 72.69 201 TRP A C 1
ATOM 1621 O O . TRP A 1 201 ? 15.243 6.231 -14.441 1.00 72.69 201 TRP A O 1
ATOM 1631 N N . LYS A 1 202 ? 14.878 6.135 -12.239 1.00 64.31 202 LYS A N 1
ATOM 1632 C CA . LYS A 1 202 ? 16.295 6.222 -11.878 1.00 64.31 202 LYS A CA 1
ATOM 1633 C C . LYS A 1 202 ? 17.033 4.938 -12.248 1.00 64.31 202 LYS A C 1
ATOM 1635 O O . LYS A 1 202 ? 16.463 3.856 -12.132 1.00 64.31 202 LYS A O 1
ATOM 1640 N N . GLU A 1 203 ? 18.317 5.080 -12.571 1.00 56.19 203 GLU A N 1
ATOM 1641 C CA . GLU A 1 203 ? 19.312 4.007 -12.743 1.00 56.19 203 GLU A CA 1
ATOM 1642 C C . GLU A 1 203 ? 19.606 3.260 -11.427 1.00 56.19 203 GLU A C 1
ATOM 1644 O O . GLU A 1 203 ? 20.744 3.016 -11.043 1.00 56.19 203 GLU A O 1
ATOM 1649 N N . GLU A 1 204 ? 18.572 2.895 -10.674 1.00 64.62 204 GLU A N 1
ATOM 1650 C CA . GLU A 1 204 ? 18.712 1.862 -9.665 1.00 64.62 204 GLU A CA 1
ATOM 1651 C C . GLU A 1 204 ? 18.722 0.533 -10.420 1.00 64.62 204 GLU A C 1
ATOM 1653 O O . GLU A 1 204 ? 17.665 0.025 -10.797 1.00 64.62 204 GLU A O 1
ATOM 1658 N N . GLU A 1 205 ? 19.916 -0.025 -10.638 1.00 60.53 205 GLU A N 1
ATOM 1659 C CA . GLU A 1 205 ? 20.161 -1.303 -11.337 1.00 60.53 205 GLU A CA 1
ATOM 1660 C C . GLU A 1 205 ? 19.229 -2.436 -10.853 1.00 60.53 205 GLU A C 1
ATOM 1662 O O . GLU A 1 205 ? 18.837 -3.326 -11.607 1.00 60.53 205 GLU A O 1
ATOM 1667 N N . ASN A 1 206 ? 18.771 -2.346 -9.601 1.00 73.00 206 ASN A N 1
ATOM 1668 C CA . ASN A 1 206 ? 17.917 -3.331 -8.948 1.00 73.00 206 ASN A CA 1
ATOM 1669 C C . ASN A 1 206 ? 16.412 -3.005 -8.925 1.00 73.00 206 ASN A C 1
ATOM 1671 O O . ASN A 1 206 ? 15.651 -3.758 -8.315 1.00 73.00 206 ASN A O 1
ATOM 1675 N N . SER A 1 207 ? 15.941 -1.932 -9.567 1.00 83.62 207 SER A N 1
ATOM 1676 C CA . SER A 1 207 ? 14.535 -1.502 -9.493 1.00 83.62 207 SER A CA 1
ATOM 1677 C C . SER A 1 207 ? 13.557 -2.542 -10.072 1.00 83.62 207 SER A C 1
ATOM 1679 O O . SER A 1 207 ? 12.722 -3.083 -9.339 1.00 83.62 207 SER A O 1
ATOM 1681 N N . PHE A 1 208 ? 13.715 -2.907 -11.347 1.00 87.19 208 PHE A N 1
ATOM 1682 C CA . PHE A 1 208 ? 12.915 -3.939 -12.014 1.00 87.19 208 PHE A CA 1
ATOM 1683 C C . PHE A 1 208 ? 13.112 -5.345 -11.416 1.00 87.19 208 PHE A C 1
ATOM 1685 O O . PHE A 1 208 ? 12.106 -6.034 -11.206 1.00 87.19 208 PHE A O 1
ATOM 1692 N N . PRO A 1 209 ? 14.341 -5.806 -11.086 1.00 89.25 209 PRO A N 1
ATOM 1693 C CA . PRO A 1 209 ? 14.537 -7.059 -10.352 1.00 89.25 209 PRO A CA 1
ATOM 1694 C C . PRO A 1 209 ? 13.790 -7.109 -9.011 1.00 89.25 209 PRO A C 1
ATOM 1696 O O . PRO A 1 209 ? 13.124 -8.104 -8.710 1.00 89.25 209 PRO A O 1
ATOM 1699 N N . ARG A 1 210 ? 13.829 -6.023 -8.222 1.00 89.56 210 ARG A N 1
ATOM 1700 C CA . ARG A 1 210 ? 13.091 -5.906 -6.952 1.00 89.56 210 ARG A CA 1
ATOM 1701 C C . ARG A 1 210 ? 11.589 -6.052 -7.175 1.00 89.56 210 ARG A C 1
ATOM 1703 O O . ARG A 1 210 ? 10.943 -6.812 -6.453 1.00 89.56 210 ARG A O 1
ATOM 1710 N N . ARG A 1 211 ? 11.034 -5.374 -8.182 1.00 92.19 211 ARG A N 1
ATOM 1711 C CA . ARG A 1 211 ? 9.609 -5.477 -8.522 1.00 92.19 211 ARG A CA 1
ATOM 1712 C C . ARG A 1 211 ? 9.216 -6.858 -9.029 1.00 92.19 211 ARG A C 1
ATOM 1714 O O . ARG A 1 211 ? 8.213 -7.393 -8.575 1.00 92.19 211 ARG A O 1
ATOM 1721 N N . ARG A 1 212 ? 10.025 -7.493 -9.880 1.00 92.94 212 ARG A N 1
ATOM 1722 C CA . ARG A 1 212 ? 9.796 -8.883 -10.315 1.00 92.94 212 ARG A CA 1
ATOM 1723 C C . ARG A 1 212 ? 9.764 -9.856 -9.138 1.00 92.94 212 ARG A C 1
ATOM 1725 O O . ARG A 1 212 ? 8.869 -10.696 -9.063 1.00 92.94 212 ARG A O 1
ATOM 1732 N N . LYS A 1 213 ? 10.705 -9.723 -8.196 1.00 93.56 213 LYS A N 1
ATOM 1733 C CA . LYS A 1 213 ? 10.726 -10.525 -6.962 1.00 93.56 213 LYS A CA 1
ATOM 1734 C C . LYS A 1 213 ? 9.478 -10.279 -6.114 1.00 93.56 213 LYS A C 1
ATOM 1736 O O . LYS A 1 213 ? 8.908 -11.231 -5.590 1.00 93.56 213 LYS A O 1
ATOM 1741 N N . TRP A 1 214 ? 9.047 -9.025 -5.995 1.00 94.06 214 TRP A N 1
ATOM 1742 C CA . TRP A 1 214 ? 7.816 -8.655 -5.299 1.00 94.06 214 TRP A CA 1
ATOM 1743 C C . TRP A 1 214 ? 6.573 -9.294 -5.932 1.00 94.06 214 TRP A C 1
ATOM 1745 O O . TRP A 1 214 ? 5.834 -9.990 -5.240 1.00 94.06 214 TRP A O 1
ATOM 1755 N N . ASP A 1 215 ? 6.380 -9.125 -7.243 1.00 95.56 215 ASP A N 1
ATOM 1756 C CA . ASP A 1 215 ? 5.224 -9.666 -7.967 1.00 95.56 215 ASP A CA 1
ATOM 1757 C C . ASP A 1 215 ? 5.165 -11.197 -7.842 1.00 95.56 215 ASP A C 1
ATOM 1759 O O . ASP A 1 215 ? 4.101 -11.762 -7.590 1.00 95.56 215 ASP A O 1
ATOM 1763 N N . LYS A 1 216 ? 6.321 -11.872 -7.930 1.00 95.69 216 LYS A N 1
ATOM 1764 C CA . LYS A 1 216 ? 6.427 -13.322 -7.717 1.00 95.69 216 LYS A CA 1
ATOM 1765 C C . LYS A 1 216 ? 5.970 -13.734 -6.314 1.00 95.69 216 LYS A C 1
ATOM 1767 O O . LYS A 1 216 ? 5.187 -14.669 -6.189 1.00 95.69 216 LYS A O 1
ATOM 1772 N N . ARG A 1 217 ? 6.411 -13.027 -5.266 1.00 94.75 217 ARG A N 1
ATOM 1773 C CA . ARG A 1 217 ? 6.005 -13.315 -3.878 1.00 94.75 217 ARG A CA 1
ATOM 1774 C C . ARG A 1 217 ? 4.509 -13.105 -3.651 1.00 94.75 217 ARG A C 1
ATOM 1776 O O . ARG A 1 217 ? 3.897 -13.875 -2.919 1.00 94.75 217 ARG A O 1
ATOM 1783 N N . ILE A 1 218 ? 3.920 -12.074 -4.260 1.00 94.56 218 ILE A N 1
ATOM 1784 C CA . ILE A 1 218 ? 2.472 -11.840 -4.190 1.00 94.56 218 ILE A CA 1
ATOM 1785 C C . ILE A 1 218 ? 1.714 -12.962 -4.902 1.00 94.56 218 ILE A C 1
ATOM 1787 O O . ILE A 1 218 ? 0.762 -13.490 -4.337 1.00 94.56 218 ILE A O 1
ATOM 1791 N N . LEU A 1 219 ? 2.153 -13.365 -6.097 1.00 94.00 219 LEU A N 1
ATOM 1792 C CA . LEU A 1 219 ? 1.557 -14.489 -6.820 1.00 94.00 219 LEU A CA 1
ATOM 1793 C C . LEU A 1 219 ? 1.591 -15.773 -5.981 1.00 94.00 219 LEU A C 1
ATOM 1795 O O . LEU A 1 219 ? 0.568 -16.429 -5.813 1.00 94.00 219 LEU A O 1
ATOM 1799 N N . GLU A 1 220 ? 2.749 -16.106 -5.406 1.00 93.31 220 GLU A N 1
ATOM 1800 C CA . GLU A 1 220 ? 2.909 -17.260 -4.514 1.00 93.31 220 GLU A CA 1
ATOM 1801 C C . GLU A 1 220 ? 1.985 -17.172 -3.292 1.00 93.31 220 GLU A C 1
ATOM 1803 O O . GLU A 1 220 ? 1.363 -18.167 -2.927 1.00 93.31 220 GLU A O 1
ATOM 1808 N N . PHE A 1 221 ? 1.846 -15.986 -2.692 1.00 92.44 221 PHE A N 1
ATOM 1809 C CA . PHE A 1 221 ? 0.932 -15.761 -1.573 1.00 92.44 221 PHE A CA 1
ATOM 1810 C C . PHE A 1 221 ? -0.533 -15.988 -1.962 1.00 92.44 221 PHE A C 1
ATOM 1812 O O . PHE A 1 221 ? -1.258 -16.663 -1.235 1.00 92.44 221 PHE A O 1
ATOM 1819 N N . VAL A 1 222 ? -0.970 -15.452 -3.106 1.00 90.25 222 VAL A N 1
ATOM 1820 C CA . VAL A 1 222 ? -2.342 -15.621 -3.611 1.00 90.25 222 VAL A CA 1
ATOM 1821 C C . VAL A 1 222 ? -2.625 -17.094 -3.906 1.00 90.25 222 VAL A C 1
ATOM 1823 O O . VAL A 1 222 ? -3.645 -17.617 -3.465 1.00 90.25 222 VAL A O 1
ATOM 1826 N N . LEU A 1 223 ? -1.688 -17.799 -4.545 1.00 88.50 223 LEU A N 1
ATOM 1827 C CA . LEU A 1 223 ? -1.796 -19.235 -4.831 1.00 88.50 223 LEU A CA 1
ATOM 1828 C C . LEU A 1 223 ? -1.853 -20.114 -3.571 1.00 88.50 223 LEU A C 1
ATOM 1830 O O . LEU A 1 223 ? -2.407 -21.212 -3.607 1.00 88.50 223 LEU A O 1
ATOM 1834 N N . GLN A 1 224 ? -1.252 -19.661 -2.470 1.00 86.44 224 GLN A N 1
ATOM 1835 C CA . GLN A 1 224 ? -1.258 -20.354 -1.177 1.00 86.44 224 GLN A CA 1
ATOM 1836 C C . GLN A 1 224 ? -2.369 -19.867 -0.241 1.00 86.44 224 GLN A C 1
ATOM 1838 O O . GLN A 1 224 ? -2.475 -20.353 0.890 1.00 86.44 224 GLN A O 1
ATOM 1843 N N . SER A 1 225 ? -3.161 -18.883 -0.667 1.00 77.62 225 SER A N 1
ATOM 1844 C CA . SER A 1 225 ? -4.181 -18.289 0.185 1.00 77.62 225 SER A CA 1
ATOM 1845 C C . SER A 1 225 ? -5.254 -19.322 0.560 1.00 77.62 225 SER A C 1
ATOM 1847 O O . SER A 1 225 ? -5.586 -20.230 -0.199 1.00 77.62 225 SER A O 1
ATOM 1849 N N . SER A 1 226 ? -5.716 -19.240 1.810 1.00 70.94 226 SER A N 1
ATOM 1850 C CA . SER A 1 226 ? -6.741 -20.124 2.380 1.00 70.94 226 SER A CA 1
ATOM 1851 C C . SER A 1 226 ? -8.084 -20.003 1.657 1.00 70.94 226 SER A C 1
ATOM 1853 O O . SER A 1 226 ? -8.338 -18.981 1.037 1.00 70.94 226 SER A O 1
ATOM 1855 N N . ASP A 1 227 ? -9.020 -20.914 1.939 1.00 77.19 227 ASP A N 1
ATOM 1856 C CA . ASP A 1 227 ? -10.425 -20.808 1.501 1.00 77.19 227 ASP A CA 1
ATOM 1857 C C . ASP A 1 227 ? -11.153 -19.530 1.983 1.00 77.19 227 ASP A C 1
ATOM 1859 O O . ASP A 1 227 ? -12.229 -19.205 1.482 1.00 77.19 227 ASP A O 1
ATOM 1863 N N . LYS A 1 228 ? -10.608 -18.794 2.970 1.00 86.31 228 LYS A N 1
ATOM 1864 C CA . LYS A 1 228 ? -11.171 -17.496 3.371 1.00 86.31 228 LYS A CA 1
ATOM 1865 C C . LYS A 1 228 ? -10.986 -16.459 2.253 1.00 86.31 228 LYS A C 1
ATOM 1867 O O . LYS A 1 228 ? -9.844 -16.275 1.821 1.00 86.31 228 LYS A O 1
ATOM 1872 N N . PRO A 1 229 ? -12.038 -15.698 1.893 1.00 89.88 229 PRO A N 1
ATOM 1873 C CA . PRO A 1 229 ? -11.938 -14.548 1.004 1.00 89.88 229 PRO A CA 1
ATOM 1874 C C . PRO A 1 229 ? -10.764 -13.638 1.358 1.00 89.88 229 PRO A C 1
ATOM 1876 O O . PRO A 1 229 ? -10.535 -13.326 2.527 1.00 89.88 229 PRO A O 1
ATOM 1879 N N . LEU A 1 230 ? -10.029 -13.203 0.342 1.00 90.75 230 LEU A N 1
ATOM 1880 C CA . LEU A 1 230 ? -8.956 -12.231 0.475 1.00 90.75 230 LEU A CA 1
ATOM 1881 C C . LEU A 1 230 ? -9.449 -10.882 -0.051 1.00 90.75 230 LEU A C 1
ATOM 1883 O O . LEU A 1 230 ? -10.109 -10.811 -1.085 1.00 90.75 230 LEU A O 1
ATOM 1887 N N . ILE A 1 231 ? -9.121 -9.812 0.663 1.00 92.62 231 ILE A N 1
ATOM 1888 C CA . ILE A 1 231 ? -9.274 -8.430 0.217 1.00 92.62 231 ILE A CA 1
ATOM 1889 C C . ILE A 1 231 ? -7.870 -7.853 0.075 1.00 92.62 231 ILE A C 1
ATOM 1891 O O . ILE A 1 231 ? -7.236 -7.487 1.069 1.00 92.62 231 ILE A O 1
ATOM 1895 N N . TRP A 1 232 ? -7.381 -7.779 -1.159 1.00 93.38 232 TRP A N 1
ATOM 1896 C CA . TRP A 1 232 ? -6.088 -7.197 -1.489 1.00 93.38 232 TRP A CA 1
ATOM 1897 C C . TRP A 1 232 ? -6.238 -5.751 -1.960 1.00 93.38 232 TRP A C 1
ATOM 1899 O O . TRP A 1 232 ? -7.079 -5.423 -2.790 1.00 93.38 232 TRP A O 1
ATOM 1909 N N . CYS A 1 233 ? -5.465 -4.864 -1.344 1.00 91.88 233 CYS A N 1
ATOM 1910 C CA . CYS A 1 233 ? -5.709 -3.434 -1.348 1.00 91.88 233 CYS A CA 1
ATOM 1911 C C . CYS A 1 233 ? -4.409 -2.694 -0.970 1.00 91.88 233 CYS A C 1
ATOM 1913 O O . CYS A 1 233 ? -3.471 -3.302 -0.448 1.00 91.88 233 CYS A O 1
ATOM 1915 N N . GLY A 1 234 ? -4.324 -1.398 -1.268 1.00 91.56 234 GLY A N 1
ATOM 1916 C CA . GLY A 1 234 ? -3.132 -0.579 -1.041 1.00 91.56 234 GLY A CA 1
ATOM 1917 C C . GLY A 1 234 ? -2.728 0.213 -2.285 1.00 91.56 234 GLY A C 1
ATOM 1918 O O . GLY A 1 234 ? -3.560 0.466 -3.152 1.00 91.56 234 GLY A O 1
ATOM 1919 N N . ASP A 1 235 ? -1.456 0.599 -2.372 1.00 92.88 235 ASP A N 1
ATOM 1920 C CA . ASP A 1 235 ? -0.872 1.187 -3.583 1.00 92.88 235 ASP A CA 1
ATOM 1921 C C . ASP A 1 235 ? -0.066 0.112 -4.316 1.00 92.88 235 ASP A C 1
ATOM 1923 O O . ASP A 1 235 ? 0.990 -0.329 -3.854 1.00 92.88 235 ASP A O 1
ATOM 1927 N N . LEU A 1 236 ? -0.598 -0.325 -5.455 1.00 93.81 236 LEU A N 1
ATOM 1928 C CA . LEU A 1 236 ? -0.064 -1.439 -6.233 1.00 93.81 236 LEU A CA 1
ATOM 1929 C C . LEU A 1 236 ? 1.002 -1.000 -7.249 1.00 93.81 236 LEU A C 1
ATOM 1931 O O . LEU A 1 236 ? 1.627 -1.862 -7.871 1.00 93.81 236 LEU A O 1
ATOM 1935 N N . ASN A 1 237 ? 1.234 0.314 -7.406 1.00 94.06 237 ASN A N 1
ATOM 1936 C CA . ASN A 1 237 ? 2.155 0.896 -8.389 1.00 94.06 237 ASN A CA 1
ATOM 1937 C C . ASN A 1 237 ? 2.060 0.215 -9.766 1.00 94.06 237 ASN A C 1
ATOM 1939 O O . ASN A 1 237 ? 3.077 -0.137 -10.367 1.00 94.06 237 ASN A O 1
ATOM 1943 N N . VAL A 1 238 ? 0.840 -0.052 -10.231 1.00 95.25 238 VAL A N 1
ATOM 1944 C CA . VAL A 1 238 ? 0.583 -0.613 -11.555 1.00 95.25 238 VAL A CA 1
ATOM 1945 C C . VAL A 1 238 ? -0.738 -0.089 -12.097 1.00 95.25 238 VAL A C 1
ATOM 1947 O O . VAL A 1 238 ? -1.747 -0.107 -11.398 1.00 95.25 238 VAL A O 1
ATOM 1950 N N . SER A 1 239 ? -0.707 0.353 -13.344 1.00 96.38 239 SER A N 1
ATOM 1951 C CA . SER A 1 239 ? -1.872 0.592 -14.186 1.00 96.38 239 SER A CA 1
ATOM 1952 C C . SER A 1 239 ? -1.968 -0.605 -15.132 1.00 96.38 239 SER A C 1
ATOM 1954 O O . SER A 1 239 ? -1.032 -0.866 -15.886 1.00 96.38 239 SER A O 1
ATOM 1956 N N . HIS A 1 240 ? -3.024 -1.408 -15.023 1.00 95.00 240 HIS A N 1
ATOM 1957 C CA . HIS A 1 240 ? -3.116 -2.724 -15.658 1.00 95.00 240 HIS A CA 1
ATOM 1958 C C . HIS A 1 240 ? -3.555 -2.623 -17.118 1.00 95.00 240 HIS A C 1
ATOM 1960 O O . HIS A 1 240 ? -2.942 -3.218 -18.011 1.00 95.00 240 HIS A O 1
ATOM 1966 N N . GLU A 1 241 ? -4.600 -1.845 -17.360 1.00 95.50 241 GLU A N 1
ATOM 1967 C CA . GLU A 1 241 ? -5.230 -1.662 -18.657 1.00 95.50 241 GLU A CA 1
ATOM 1968 C C . GLU A 1 241 ? -4.971 -0.259 -19.192 1.00 95.50 241 GLU A C 1
ATOM 1970 O O . GLU A 1 241 ? -4.601 0.657 -18.464 1.00 95.50 241 GLU A O 1
ATOM 1975 N N . GLU A 1 242 ? -5.146 -0.073 -20.497 1.00 96.25 242 GLU A N 1
ATOM 1976 C CA . GLU A 1 242 ? -4.932 1.239 -21.117 1.00 96.25 242 GLU A CA 1
ATOM 1977 C C . GLU A 1 242 ? -5.890 2.301 -20.580 1.00 96.25 242 GLU A C 1
ATOM 1979 O O . GLU A 1 242 ? -5.521 3.468 -20.505 1.00 96.25 242 GLU A O 1
ATOM 1984 N N . ILE A 1 243 ? -7.078 1.878 -20.142 1.00 96.12 243 ILE A N 1
ATOM 1985 C CA . ILE A 1 243 ? -8.086 2.742 -19.522 1.00 96.12 243 ILE A CA 1
ATOM 1986 C C . ILE A 1 243 ? -7.600 3.301 -18.173 1.00 96.12 243 ILE A C 1
ATOM 1988 O O . ILE A 1 243 ? -8.078 4.347 -17.742 1.00 96.12 243 ILE A O 1
ATOM 1992 N N . ASP A 1 244 ? -6.639 2.637 -17.517 1.00 95.25 244 ASP A N 1
ATOM 1993 C CA . ASP A 1 244 ? -6.109 3.050 -16.212 1.00 95.25 244 ASP A CA 1
ATOM 1994 C C . ASP A 1 244 ? -5.161 4.259 -16.309 1.00 95.25 244 ASP A C 1
ATOM 1996 O O . ASP A 1 244 ? -4.665 4.741 -15.286 1.00 95.25 244 ASP A O 1
ATOM 2000 N N . VAL A 1 245 ? -4.860 4.741 -17.520 1.00 94.81 245 VAL A N 1
ATOM 2001 C CA . VAL A 1 245 ? -3.982 5.892 -17.755 1.00 94.81 245 VAL A CA 1
ATOM 2002 C C . VAL A 1 245 ? -4.594 6.882 -18.742 1.00 94.81 245 VAL A C 1
ATOM 2004 O O . VAL A 1 245 ? -5.341 6.524 -19.644 1.00 94.81 245 VAL A O 1
ATOM 2007 N N . SER A 1 246 ? -4.235 8.160 -18.607 1.00 95.62 246 SER A N 1
ATOM 2008 C CA . SER A 1 246 ? -4.783 9.225 -19.459 1.00 95.62 246 SER A CA 1
ATOM 2009 C C . SER A 1 246 ? -4.257 9.206 -20.898 1.00 95.62 246 SER A C 1
ATOM 2011 O O . SER A 1 246 ? -4.966 9.609 -21.813 1.00 95.62 246 SER A O 1
ATOM 2013 N N . HIS A 1 247 ? -3.012 8.763 -21.103 1.00 95.69 247 HIS A N 1
ATOM 2014 C CA . HIS A 1 247 ? -2.336 8.776 -22.404 1.00 95.69 247 HIS A CA 1
ATOM 2015 C C . HIS A 1 247 ? -1.561 7.464 -22.609 1.00 95.69 247 HIS A C 1
ATOM 2017 O O . HIS A 1 247 ? -0.333 7.446 -22.471 1.00 95.69 247 HIS A O 1
ATOM 2023 N N . PRO A 1 248 ? -2.243 6.346 -22.917 1.00 95.62 248 PRO A N 1
ATOM 2024 C CA . PRO A 1 248 ? -1.616 5.024 -22.965 1.00 95.62 248 PRO A CA 1
ATOM 2025 C C . PRO A 1 248 ? -0.450 4.956 -23.954 1.00 95.62 248 PRO A C 1
ATOM 2027 O O . PRO A 1 248 ? 0.630 4.500 -23.586 1.00 95.62 248 PRO A O 1
ATOM 2030 N N . HIS A 1 249 ? -0.607 5.506 -25.161 1.00 94.81 249 HIS A N 1
ATOM 2031 C CA . HIS A 1 249 ? 0.465 5.523 -26.162 1.00 94.81 249 HIS A CA 1
ATOM 2032 C C . HIS A 1 249 ? 1.708 6.294 -25.686 1.00 94.81 249 HIS A C 1
ATOM 2034 O O . HIS A 1 249 ? 2.834 5.826 -25.847 1.00 94.81 249 HIS A O 1
ATOM 2040 N N . PHE A 1 250 ? 1.513 7.452 -25.043 1.00 94.50 250 PHE A N 1
ATOM 2041 C CA . PHE A 1 250 ? 2.613 8.232 -24.472 1.00 94.50 250 PHE A CA 1
ATOM 2042 C C . PHE A 1 250 ? 3.339 7.444 -23.378 1.00 94.50 250 PHE A C 1
ATOM 2044 O O . PHE A 1 250 ? 4.561 7.322 -23.419 1.00 94.50 250 PHE A O 1
ATOM 2051 N N . PHE A 1 251 ? 2.601 6.864 -22.428 1.00 93.56 251 PHE A N 1
ATOM 2052 C CA . PHE A 1 251 ? 3.205 6.125 -21.322 1.00 93.56 251 PHE A CA 1
ATOM 2053 C C . PHE A 1 251 ? 3.881 4.830 -21.777 1.00 93.56 251 PHE A C 1
ATOM 2055 O O . PHE A 1 251 ? 4.931 4.485 -21.245 1.00 93.56 251 PHE A O 1
ATOM 2062 N N . SER A 1 252 ? 3.349 4.128 -22.778 1.00 91.88 252 SER A N 1
ATOM 2063 C CA . SER A 1 252 ? 4.010 2.946 -23.346 1.00 91.88 252 SER A CA 1
ATOM 2064 C C . SER A 1 252 ? 5.309 3.283 -24.085 1.00 91.88 252 SER A C 1
ATOM 2066 O O . SER A 1 252 ? 6.236 2.479 -24.069 1.00 91.88 252 SER A O 1
ATOM 2068 N N . ALA A 1 253 ? 5.407 4.469 -24.692 1.00 91.31 253 ALA A N 1
ATOM 2069 C CA . ALA A 1 253 ? 6.608 4.932 -25.393 1.00 91.31 253 ALA A CA 1
ATOM 2070 C C . ALA A 1 253 ? 7.563 5.764 -24.515 1.00 91.31 253 ALA A C 1
ATOM 2072 O O . ALA A 1 253 ? 8.620 6.193 -24.987 1.00 91.31 253 ALA A O 1
ATOM 2073 N N . ALA A 1 254 ? 7.195 6.023 -23.256 1.00 90.44 254 ALA A N 1
ATOM 2074 C CA . ALA A 1 254 ? 7.980 6.859 -22.365 1.00 90.44 254 ALA A CA 1
ATOM 2075 C C . ALA A 1 254 ? 9.373 6.257 -22.133 1.00 90.44 254 ALA A C 1
ATOM 2077 O O . ALA A 1 254 ? 9.542 5.048 -21.960 1.00 90.44 254 ALA A O 1
ATOM 2078 N N . LYS A 1 255 ? 10.380 7.127 -22.110 1.00 87.06 255 LYS A N 1
ATOM 2079 C CA . LYS A 1 255 ? 11.781 6.769 -21.889 1.00 87.06 255 LYS A CA 1
ATOM 2080 C C . LYS A 1 255 ? 12.476 7.873 -21.108 1.00 87.06 255 LYS A C 1
ATOM 2082 O O . LYS A 1 255 ? 12.112 9.042 -21.234 1.00 87.06 255 LYS A O 1
ATOM 2087 N N . LEU A 1 256 ? 13.494 7.504 -20.340 1.00 82.56 256 LEU A N 1
ATOM 2088 C CA . LEU A 1 256 ? 14.391 8.468 -19.720 1.00 82.56 256 LEU A CA 1
ATOM 2089 C C . LEU A 1 256 ? 15.548 8.764 -20.684 1.00 82.56 256 LEU A C 1
ATOM 2091 O O . LEU A 1 256 ? 16.141 7.851 -21.255 1.00 82.56 256 LEU A O 1
ATOM 2095 N N . ASN A 1 257 ? 15.874 10.042 -20.876 1.00 81.12 257 ASN A N 1
ATOM 2096 C CA . ASN A 1 257 ? 17.007 10.433 -21.716 1.00 81.12 257 ASN A CA 1
ATOM 2097 C C . ASN A 1 257 ? 18.308 9.836 -21.167 1.00 81.12 257 ASN A C 1
ATOM 2099 O O . ASN A 1 257 ? 18.617 10.011 -19.992 1.00 81.12 257 ASN A O 1
ATOM 2103 N N . GLY A 1 258 ? 19.062 9.150 -22.027 1.00 79.44 258 GLY A N 1
ATOM 2104 C CA . GLY A 1 258 ? 20.325 8.507 -21.654 1.00 79.44 258 GLY A CA 1
ATOM 2105 C C . GLY A 1 258 ? 20.184 7.132 -20.996 1.00 79.44 258 GLY A C 1
ATOM 2106 O O . GLY A 1 258 ? 21.199 6.478 -20.802 1.00 79.44 258 GLY A O 1
ATOM 2107 N N . TYR A 1 259 ? 18.963 6.656 -20.728 1.00 79.38 259 TYR A N 1
ATOM 2108 C CA . TYR A 1 259 ? 18.732 5.351 -20.112 1.00 79.38 259 TYR A CA 1
ATOM 2109 C C . TYR A 1 259 ? 17.808 4.479 -20.964 1.00 79.38 259 TYR A C 1
ATOM 2111 O O . TYR A 1 259 ? 16.674 4.845 -21.282 1.00 79.38 259 TYR A O 1
ATOM 2119 N N . VAL A 1 260 ? 18.293 3.286 -21.301 1.00 80.38 260 VAL A N 1
ATOM 2120 C CA . VAL A 1 260 ? 17.508 2.229 -21.939 1.00 80.38 260 VAL A CA 1
ATOM 2121 C C . VAL A 1 260 ? 17.508 1.036 -20.988 1.00 80.38 260 VAL A C 1
ATOM 2123 O O . VAL A 1 260 ? 18.587 0.531 -20.671 1.00 80.38 260 VAL A O 1
ATOM 2126 N N . PRO A 1 261 ? 16.335 0.579 -20.512 1.00 80.12 261 PRO A N 1
ATOM 2127 C CA . PRO A 1 261 ? 16.261 -0.617 -19.689 1.00 80.12 261 PRO A CA 1
ATOM 2128 C C . PRO A 1 261 ? 16.927 -1.812 -20.386 1.00 80.12 261 PRO A C 1
ATOM 2130 O O . PRO A 1 261 ? 16.783 -1.967 -21.602 1.00 80.12 261 PRO A O 1
ATOM 2133 N N . PRO A 1 262 ? 17.610 -2.699 -19.639 1.00 80.19 262 PRO A N 1
ATOM 2134 C CA . PRO A 1 262 ? 18.332 -3.826 -20.228 1.00 80.19 262 PRO A CA 1
ATOM 2135 C C . PRO A 1 262 ? 17.407 -4.807 -20.961 1.00 80.19 262 PRO A C 1
ATOM 2137 O O . PRO A 1 262 ? 17.830 -5.464 -21.908 1.00 80.19 262 PRO A O 1
ATOM 2140 N N . ASN A 1 263 ? 16.134 -4.895 -20.555 1.00 85.94 263 ASN A N 1
ATOM 2141 C CA . ASN A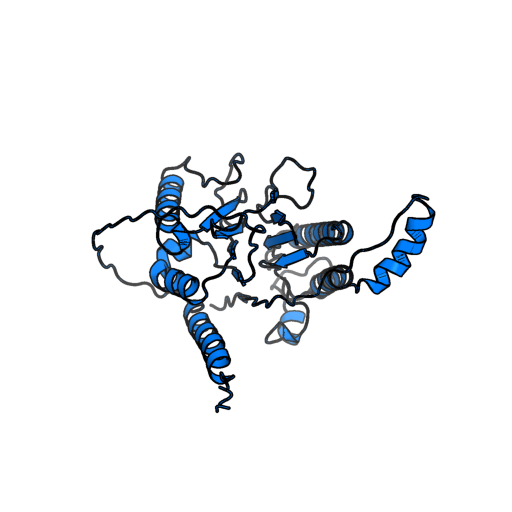 1 263 ? 15.138 -5.723 -21.228 1.00 85.94 263 ASN A CA 1
ATOM 2142 C C . ASN A 1 263 ? 14.115 -4.843 -21.941 1.00 85.94 263 ASN A C 1
ATOM 2144 O O . ASN A 1 263 ? 13.532 -3.943 -21.341 1.00 85.94 263 ASN A O 1
ATOM 2148 N N . LYS A 1 264 ? 13.799 -5.185 -23.192 1.00 86.94 264 LYS A N 1
ATOM 2149 C CA . LYS A 1 264 ? 12.781 -4.485 -23.991 1.00 86.94 264 LYS A CA 1
ATOM 2150 C C . LYS A 1 264 ? 11.396 -4.465 -23.328 1.00 86.94 264 LYS A C 1
ATOM 2152 O O . LYS A 1 264 ? 10.616 -3.550 -23.559 1.00 86.94 264 LYS A O 1
ATOM 2157 N N . GLU A 1 265 ? 11.082 -5.472 -22.515 1.00 87.38 265 GLU A N 1
ATOM 2158 C CA . GLU A 1 265 ? 9.808 -5.563 -21.789 1.00 87.38 265 GLU A CA 1
ATOM 2159 C C . GLU A 1 265 ? 9.670 -4.549 -20.641 1.00 87.38 265 GLU A C 1
ATOM 2161 O O . GLU A 1 265 ? 8.547 -4.251 -20.233 1.00 87.38 265 GLU A O 1
ATOM 2166 N N . ASP A 1 266 ? 10.796 -4.012 -20.160 1.00 89.06 266 ASP A N 1
ATOM 2167 C CA . ASP A 1 266 ? 10.874 -3.000 -19.103 1.00 89.06 266 ASP A CA 1
ATOM 2168 C C . ASP A 1 266 ? 10.806 -1.563 -19.683 1.00 89.06 266 ASP A C 1
ATOM 2170 O O . ASP A 1 266 ? 10.831 -0.587 -18.935 1.00 89.06 266 ASP A O 1
ATOM 2174 N N . CYS A 1 267 ? 10.704 -1.412 -21.012 1.00 89.25 267 CYS A N 1
ATOM 2175 C CA . CYS A 1 267 ? 10.516 -0.119 -21.672 1.00 89.25 267 CYS A CA 1
ATOM 2176 C C . CYS A 1 267 ? 9.109 0.456 -21.435 1.00 89.25 267 CYS A C 1
ATOM 2178 O O . CYS A 1 267 ? 8.122 -0.278 -21.323 1.00 89.25 267 CYS A O 1
ATOM 2180 N N . GLY A 1 268 ? 9.022 1.786 -21.427 1.00 91.06 268 GLY A N 1
ATOM 2181 C CA . GLY A 1 268 ? 7.808 2.527 -21.096 1.00 91.06 268 GLY A CA 1
ATOM 2182 C C . GLY A 1 268 ? 7.836 3.070 -19.669 1.00 91.06 268 GLY A C 1
ATOM 2183 O O . GLY A 1 268 ? 8.810 2.927 -18.932 1.00 91.06 268 GLY A O 1
ATOM 2184 N N . GLN A 1 269 ? 6.744 3.714 -19.277 1.00 92.56 269 GLN A N 1
ATOM 2185 C CA . GLN A 1 269 ? 6.562 4.294 -17.955 1.00 92.56 269 GLN A CA 1
ATOM 2186 C C . GLN A 1 269 ? 6.555 3.193 -16.880 1.00 92.56 269 GLN A C 1
ATOM 2188 O O . GLN A 1 269 ? 5.700 2.307 -16.932 1.00 92.56 269 GLN A O 1
ATOM 2193 N N . PRO A 1 270 ? 7.436 3.259 -15.863 1.00 91.75 270 PRO A N 1
ATOM 2194 C CA . PRO A 1 270 ? 7.356 2.428 -14.664 1.00 91.75 270 PRO A CA 1
ATOM 2195 C C . PRO A 1 270 ? 5.956 2.438 -14.049 1.00 91.75 270 PRO A C 1
ATOM 2197 O O . PRO A 1 270 ? 5.384 3.509 -13.828 1.00 91.75 270 PRO A O 1
ATOM 2200 N N . GLY A 1 271 ? 5.420 1.252 -13.767 1.00 92.62 271 GLY A N 1
ATOM 2201 C CA . GLY A 1 271 ? 4.032 1.029 -13.363 1.00 92.62 271 GLY A CA 1
ATOM 2202 C C . GLY A 1 271 ? 3.067 0.813 -14.535 1.00 92.62 271 GLY A C 1
ATOM 2203 O O . GLY A 1 271 ? 1.945 0.377 -14.316 1.00 92.62 271 GLY A O 1
ATOM 2204 N N . PHE A 1 272 ? 3.481 1.053 -15.777 1.00 95.25 272 PHE A N 1
ATOM 2205 C CA . PHE A 1 272 ? 2.677 0.822 -16.984 1.00 95.25 272 PHE A CA 1
ATOM 2206 C C . PHE A 1 272 ? 3.450 0.060 -18.078 1.00 95.25 272 PHE A C 1
ATOM 2208 O O . PHE A 1 272 ? 2.998 -0.051 -19.219 1.00 95.25 272 PHE A O 1
ATOM 2215 N N . THR A 1 273 ? 4.613 -0.504 -17.741 1.00 93.56 273 THR A N 1
ATOM 2216 C CA . THR A 1 273 ? 5.387 -1.347 -18.662 1.00 93.56 273 THR A CA 1
ATOM 2217 C C . THR A 1 273 ? 4.614 -2.620 -19.013 1.00 93.56 273 THR A C 1
ATOM 2219 O O . THR A 1 273 ? 3.831 -3.141 -18.209 1.00 93.56 273 THR A O 1
ATOM 2222 N N . LEU A 1 274 ? 4.846 -3.165 -20.212 1.00 92.44 274 LEU A N 1
ATOM 2223 C CA . LEU A 1 274 ? 4.173 -4.390 -20.666 1.00 92.44 274 LEU A CA 1
ATOM 2224 C C . LEU A 1 274 ? 4.424 -5.560 -19.699 1.00 92.44 274 LEU A C 1
ATOM 2226 O O . LEU A 1 274 ? 3.514 -6.334 -19.394 1.00 92.44 274 LEU A O 1
ATOM 2230 N N . ALA A 1 275 ? 5.651 -5.667 -19.189 1.00 93.19 275 ALA A N 1
ATOM 2231 C CA . ALA A 1 275 ? 6.051 -6.683 -18.228 1.00 93.19 275 ALA A CA 1
ATOM 2232 C C . ALA A 1 275 ? 5.301 -6.578 -16.887 1.00 93.19 275 ALA A C 1
ATOM 2234 O O . ALA A 1 275 ? 4.823 -7.595 -16.376 1.00 93.19 275 ALA A O 1
ATOM 2235 N N . GLU A 1 276 ? 5.178 -5.379 -16.307 1.00 94.62 276 GLU A N 1
ATOM 2236 C CA . GLU A 1 276 ? 4.436 -5.173 -15.052 1.00 94.62 276 GLU A CA 1
ATOM 2237 C C . GLU A 1 276 ? 2.947 -5.461 -15.224 1.00 94.62 276 GLU A C 1
ATOM 2239 O O . GLU A 1 276 ? 2.373 -6.199 -14.421 1.00 94.62 276 GLU A O 1
ATOM 2244 N N . ARG A 1 277 ? 2.349 -4.967 -16.315 1.00 95.00 277 ARG A N 1
ATOM 2245 C CA . ARG A 1 277 ? 0.947 -5.226 -16.667 1.00 95.00 277 ARG A CA 1
ATOM 2246 C C . ARG A 1 277 ? 0.673 -6.720 -16.790 1.00 95.00 277 ARG A C 1
ATOM 2248 O O . ARG A 1 277 ? -0.253 -7.232 -16.170 1.00 95.00 277 ARG A O 1
ATOM 2255 N N . LYS A 1 278 ? 1.528 -7.450 -17.516 1.00 96.00 278 LYS A N 1
ATOM 2256 C CA . LYS A 1 278 ? 1.399 -8.902 -17.702 1.00 96.00 278 LYS A CA 1
ATOM 2257 C C . LYS A 1 278 ? 1.519 -9.671 -16.386 1.00 96.00 278 LYS A C 1
ATOM 2259 O O . LYS A 1 278 ? 0.722 -10.573 -16.134 1.00 96.00 278 LYS A O 1
ATOM 2264 N N . ARG A 1 279 ? 2.498 -9.336 -15.536 1.00 95.81 279 ARG A N 1
ATOM 2265 C CA . ARG A 1 279 ? 2.655 -9.988 -14.223 1.00 95.81 279 ARG A CA 1
ATOM 2266 C C . ARG A 1 279 ? 1.467 -9.709 -13.312 1.00 95.81 279 ARG A C 1
ATOM 2268 O O . ARG A 1 279 ? 0.960 -10.643 -12.698 1.00 95.81 279 ARG A O 1
ATOM 2275 N N . PHE A 1 280 ? 0.998 -8.466 -13.263 1.00 95.88 280 PHE A N 1
ATOM 2276 C CA . PHE A 1 280 ? -0.171 -8.109 -12.470 1.00 95.88 280 PHE A CA 1
ATOM 2277 C C . PHE A 1 280 ? -1.440 -8.807 -12.973 1.00 95.88 280 PHE A C 1
ATOM 2279 O O . PHE A 1 280 ? -2.154 -9.409 -12.176 1.00 95.88 280 PHE A O 1
ATOM 2286 N N . GLY A 1 281 ? -1.659 -8.850 -14.289 1.00 95.12 281 GLY A N 1
ATOM 2287 C CA . GLY A 1 281 ? -2.762 -9.597 -14.890 1.00 95.12 281 GLY A CA 1
ATOM 2288 C C . GLY A 1 281 ? -2.719 -11.093 -14.568 1.00 95.12 281 GLY A C 1
ATOM 2289 O O . GLY A 1 281 ? -3.759 -11.697 -14.320 1.00 95.12 281 GLY A O 1
ATOM 2290 N N . ASN A 1 282 ? -1.531 -11.701 -14.496 1.00 94.75 282 ASN A N 1
ATOM 2291 C CA . ASN A 1 282 ? -1.392 -13.091 -14.050 1.00 94.75 282 ASN A CA 1
ATOM 2292 C C . ASN A 1 282 ? -1.787 -13.270 -12.577 1.00 94.75 282 ASN A C 1
ATOM 2294 O O . ASN A 1 282 ? -2.469 -14.236 -12.256 1.00 94.75 282 ASN A O 1
ATOM 2298 N N . ILE A 1 283 ? -1.416 -12.336 -11.695 1.00 93.56 283 ILE A N 1
ATOM 2299 C CA . ILE A 1 283 ? -1.851 -12.363 -10.289 1.00 93.56 283 ILE A CA 1
ATOM 2300 C C . ILE A 1 283 ? -3.376 -12.255 -10.204 1.00 93.56 283 ILE A C 1
ATOM 2302 O O . ILE A 1 283 ? -3.997 -13.039 -9.493 1.00 93.56 283 ILE A O 1
ATOM 2306 N N . LEU A 1 284 ? -3.984 -11.324 -10.948 1.00 91.12 284 LEU A N 1
ATOM 2307 C CA . LEU A 1 284 ? -5.437 -11.140 -10.957 1.00 91.12 284 LEU A CA 1
ATOM 2308 C C . LEU A 1 284 ? -6.181 -12.374 -11.467 1.00 91.12 284 LEU A C 1
ATOM 2310 O O . LEU A 1 284 ? -7.215 -12.720 -10.904 1.00 91.12 284 LEU A O 1
ATOM 2314 N N . LYS A 1 285 ? -5.660 -13.057 -12.491 1.00 89.44 285 LYS A N 1
ATOM 2315 C CA . LYS A 1 285 ? -6.260 -14.301 -12.995 1.00 89.44 285 LYS A CA 1
ATOM 2316 C C . LYS A 1 285 ? -6.367 -15.347 -11.898 1.00 89.44 285 LYS A C 1
ATOM 2318 O O . LYS A 1 285 ? -7.457 -15.860 -11.695 1.00 89.44 285 LYS A O 1
ATOM 2323 N N . GLU A 1 286 ? -5.281 -15.591 -11.168 1.00 86.25 286 GLU A N 1
ATOM 2324 C CA . GLU A 1 286 ? -5.273 -16.554 -10.061 1.00 86.25 286 GLU A CA 1
ATOM 2325 C C . GLU A 1 286 ? -6.161 -16.088 -8.897 1.00 86.25 286 GLU A C 1
ATOM 2327 O O . GLU A 1 286 ? -6.895 -16.886 -8.318 1.00 86.25 286 GLU A O 1
ATOM 2332 N N . TYR A 1 287 ? -6.149 -14.785 -8.600 1.00 76.44 287 TYR A N 1
ATOM 2333 C CA . TYR A 1 287 ? -6.922 -14.162 -7.522 1.00 76.44 287 TYR A CA 1
ATOM 2334 C C . TYR A 1 287 ? -8.440 -14.219 -7.740 1.00 76.44 287 TYR A C 1
ATOM 2336 O O . TYR A 1 287 ? -9.196 -14.438 -6.798 1.00 76.44 287 TYR A O 1
ATOM 2344 N N . VAL A 1 288 ? -8.886 -13.987 -8.977 1.00 67.88 288 VAL A N 1
ATOM 2345 C CA . VAL A 1 288 ? -10.305 -13.891 -9.358 1.00 67.88 288 VAL A CA 1
ATOM 2346 C C . VAL A 1 288 ? -10.844 -15.236 -9.853 1.00 67.88 288 VAL A C 1
ATOM 2348 O O . VAL A 1 288 ? -12.030 -15.333 -10.158 1.00 67.88 288 VAL A O 1
ATOM 2351 N N . THR A 1 289 ? -10.010 -16.284 -9.928 1.00 52.19 289 THR A N 1
ATOM 2352 C CA . THR A 1 289 ? -10.429 -17.581 -10.470 1.00 52.19 289 THR A CA 1
ATOM 2353 C C . THR A 1 289 ? -11.728 -18.047 -9.801 1.00 52.19 289 THR A C 1
ATOM 2355 O O . THR A 1 289 ? -11.735 -18.282 -8.588 1.00 52.19 289 THR A O 1
ATOM 2358 N N . PRO A 1 290 ? -12.829 -18.209 -10.562 1.00 45.47 290 PRO A N 1
ATOM 2359 C CA . PRO A 1 290 ? -14.087 -18.680 -10.010 1.00 45.47 290 PRO A CA 1
ATOM 2360 C C . PRO A 1 290 ? -13.887 -20.025 -9.314 1.00 45.47 290 PRO A C 1
ATOM 2362 O O . PRO A 1 290 ? -13.141 -20.884 -9.800 1.00 45.47 290 PRO A O 1
ATOM 2365 N N . LEU A 1 291 ? -14.593 -20.222 -8.198 1.00 42.06 291 LEU A N 1
ATOM 2366 C CA . LEU A 1 291 ? -14.548 -21.437 -7.373 1.00 42.06 291 LEU A CA 1
ATOM 2367 C C . LEU A 1 291 ? -14.715 -22.735 -8.201 1.00 42.06 291 LEU A C 1
ATOM 2369 O O . LEU A 1 291 ? -14.237 -23.800 -7.810 1.00 42.06 291 LEU A O 1
ATOM 2373 N N . GLU A 1 292 ? -15.350 -22.642 -9.370 1.00 37.75 292 GLU A N 1
ATOM 2374 C CA . GLU A 1 292 ? -15.583 -23.727 -10.327 1.00 37.75 292 GLU A CA 1
ATOM 2375 C C . GLU A 1 292 ? -14.287 -24.336 -10.903 1.00 37.75 292 GLU A C 1
ATOM 2377 O O . GLU A 1 292 ? -14.188 -25.558 -11.044 1.00 37.75 292 GLU A O 1
ATOM 2382 N N . ASN A 1 293 ? -13.239 -23.538 -11.134 1.00 37.97 293 ASN A N 1
ATOM 2383 C CA . ASN A 1 293 ? -11.957 -24.037 -11.655 1.00 37.97 293 ASN A CA 1
ATOM 2384 C C . ASN A 1 293 ? -11.091 -24.691 -10.567 1.00 37.97 293 ASN A C 1
ATOM 2386 O O . ASN A 1 293 ? -10.326 -25.621 -10.845 1.00 37.97 293 ASN A O 1
ATOM 2390 N N . PHE A 1 294 ? -11.269 -24.293 -9.303 1.00 39.06 294 PHE A N 1
ATOM 2391 C CA . PHE A 1 294 ? -10.634 -24.966 -8.168 1.00 39.06 294 PHE A CA 1
ATOM 2392 C C . PHE A 1 294 ? -11.177 -26.386 -7.962 1.00 39.06 294 PHE A C 1
ATOM 2394 O O . PHE A 1 294 ? -10.437 -27.265 -7.517 1.00 39.06 294 PHE A O 1
ATOM 2401 N N . VAL A 1 295 ? -12.425 -26.669 -8.356 1.00 42.66 295 VAL A N 1
ATOM 2402 C CA . VAL A 1 295 ? -12.972 -28.037 -8.354 1.00 42.66 295 VAL A CA 1
ATOM 2403 C C . VAL A 1 295 ? -12.275 -28.918 -9.401 1.00 42.66 295 VAL A C 1
ATOM 2405 O O . VAL A 1 295 ? -12.062 -30.104 -9.150 1.00 42.66 295 VAL A O 1
ATOM 2408 N N . SER A 1 296 ? -11.859 -28.355 -10.538 1.00 34.91 296 SER A N 1
ATOM 2409 C CA . SER A 1 296 ? -11.121 -29.065 -11.595 1.00 34.91 296 SER A CA 1
ATOM 2410 C C . SER A 1 296 ? -9.676 -29.387 -11.180 1.00 34.91 296 SER A C 1
ATOM 2412 O O . SER A 1 296 ? -9.285 -30.557 -11.136 1.00 34.91 296 SER A O 1
ATOM 2414 N N . MET A 1 297 ? -8.906 -28.386 -10.738 1.00 36.34 297 MET A N 1
ATOM 2415 C CA . MET A 1 297 ? -7.530 -28.584 -10.243 1.00 36.34 297 MET A CA 1
ATOM 2416 C C . MET A 1 297 ? -7.476 -29.371 -8.924 1.00 36.34 297 MET A C 1
ATOM 2418 O O . MET A 1 297 ? -6.563 -30.168 -8.682 1.00 36.34 297 MET A O 1
ATOM 2422 N N . GLY A 1 298 ? -8.485 -29.185 -8.072 1.00 36.19 298 GLY A N 1
ATOM 2423 C CA . GLY A 1 298 ? -8.656 -29.891 -6.810 1.00 36.19 298 GLY A CA 1
ATOM 2424 C C . GLY A 1 298 ? -9.013 -31.365 -6.985 1.00 36.19 298 GLY A C 1
ATOM 2425 O O . GLY A 1 298 ? -8.651 -32.152 -6.119 1.00 36.19 298 GLY A O 1
ATOM 2426 N N . LYS A 1 299 ? -9.640 -31.787 -8.094 1.00 35.91 299 LYS A N 1
ATOM 2427 C CA . LYS A 1 299 ? -9.897 -33.213 -8.389 1.00 35.91 299 LYS A CA 1
ATOM 2428 C C . LYS A 1 299 ? -8.609 -33.990 -8.685 1.00 35.91 299 LYS A C 1
ATOM 2430 O O . LYS A 1 299 ? -8.483 -35.124 -8.222 1.00 35.91 299 LYS A O 1
ATOM 2435 N N . SER A 1 300 ? -7.626 -33.370 -9.343 1.00 38.97 300 SER A N 1
ATOM 2436 C CA . SER A 1 300 ? -6.298 -33.978 -9.546 1.00 38.97 300 SER A CA 1
ATOM 2437 C C . SER A 1 300 ? -5.472 -34.057 -8.258 1.00 38.97 300 SER A C 1
ATOM 2439 O O . SER A 1 300 ? -4.724 -35.013 -8.075 1.00 38.97 300 SER A O 1
ATOM 2441 N N . ARG A 1 301 ? -5.632 -33.109 -7.321 1.00 41.97 301 ARG A N 1
ATOM 2442 C CA . ARG A 1 301 ? -4.900 -33.113 -6.036 1.00 41.97 301 ARG A CA 1
ATOM 2443 C C . ARG A 1 301 ? -5.616 -33.873 -4.903 1.00 41.97 301 ARG A C 1
ATOM 2445 O O . ARG A 1 301 ? -4.943 -34.466 -4.064 1.00 41.97 301 ARG A O 1
ATOM 2452 N N . LYS A 1 302 ? -6.957 -33.932 -4.883 1.00 36.06 302 LYS A N 1
ATOM 2453 C CA . LYS A 1 302 ? -7.752 -34.658 -3.863 1.00 36.06 302 LYS A CA 1
ATOM 2454 C C . LYS A 1 302 ? -7.717 -36.175 -4.019 1.00 36.06 302 LYS A C 1
ATOM 2456 O O . LYS A 1 302 ? -7.899 -36.864 -3.021 1.00 36.06 302 LYS A O 1
ATOM 2461 N N . ARG A 1 303 ? -7.412 -36.720 -5.205 1.00 34.38 303 ARG A N 1
ATOM 2462 C CA . ARG A 1 303 ? -7.166 -38.170 -5.343 1.00 34.38 303 ARG A CA 1
ATOM 2463 C C . ARG A 1 303 ? -5.958 -38.652 -4.526 1.00 34.38 303 ARG A C 1
ATOM 2465 O O . ARG A 1 303 ? -5.906 -39.827 -4.190 1.00 34.38 303 ARG A O 1
ATOM 2472 N N . ALA A 1 304 ? -5.045 -37.756 -4.143 1.00 38.12 304 ALA A N 1
ATOM 2473 C CA . ALA A 1 304 ? -3.860 -38.090 -3.355 1.00 38.12 304 ALA A CA 1
ATOM 2474 C C . ALA A 1 304 ? -4.017 -37.873 -1.836 1.00 38.12 304 ALA A C 1
ATOM 2476 O O . ALA A 1 304 ? -3.098 -38.188 -1.083 1.00 38.12 304 ALA A O 1
ATOM 2477 N N . ARG A 1 305 ? -5.141 -37.326 -1.342 1.00 36.09 305 ARG A N 1
ATOM 2478 C CA . ARG A 1 305 ? -5.262 -36.988 0.085 1.00 36.09 305 ARG A CA 1
ATOM 2479 C C . ARG A 1 305 ? -6.695 -37.151 0.600 1.00 36.09 305 ARG A C 1
ATOM 2481 O O . ARG A 1 305 ? -7.511 -36.243 0.523 1.00 36.09 305 ARG A O 1
ATOM 2488 N N . MET A 1 306 ? -6.908 -38.319 1.203 1.00 32.28 306 MET A N 1
ATOM 2489 C CA . MET A 1 306 ? -7.962 -38.684 2.157 1.00 32.28 306 MET A CA 1
ATOM 2490 C C . MET A 1 306 ? -9.342 -39.087 1.616 1.00 32.28 306 MET A C 1
ATOM 2492 O O . MET A 1 306 ? -10.233 -38.284 1.355 1.00 32.28 306 MET A O 1
ATOM 2496 N N . ALA A 1 307 ? -9.544 -40.406 1.653 1.00 36.66 307 ALA A N 1
ATOM 2497 C CA . ALA A 1 307 ? -10.761 -41.005 2.172 1.00 36.66 307 ALA A CA 1
ATOM 2498 C C . ALA A 1 307 ? -11.036 -40.517 3.610 1.00 36.66 307 ALA A C 1
ATOM 2500 O O . ALA A 1 307 ? -10.191 -40.703 4.483 1.00 36.66 307 ALA A O 1
ATOM 2501 N N . LYS A 1 308 ? -12.221 -39.925 3.819 1.00 34.19 308 LYS A N 1
ATOM 2502 C CA . LYS A 1 308 ? -13.111 -39.955 5.009 1.00 34.19 308 LYS A CA 1
ATOM 2503 C C . LYS A 1 308 ? -13.857 -38.615 5.167 1.00 34.19 308 LYS A C 1
ATOM 2505 O O . LYS A 1 308 ? -13.228 -37.613 5.463 1.00 34.19 308 LYS A O 1
ATOM 2510 N N . LYS A 1 309 ? -15.191 -38.691 4.962 1.00 33.09 309 LYS A N 1
ATOM 2511 C CA . LYS A 1 309 ? -16.350 -38.012 5.621 1.00 33.09 309 LYS A CA 1
ATOM 2512 C C . LYS A 1 309 ? -16.197 -36.530 6.055 1.00 33.09 309 LYS A C 1
ATOM 2514 O O . LYS A 1 309 ? -15.219 -36.188 6.688 1.00 33.09 309 LYS A O 1
ATOM 2519 N N . ALA A 1 310 ? -17.153 -35.604 5.894 1.00 30.70 310 ALA A N 1
ATOM 2520 C CA . ALA A 1 310 ? -18.609 -35.647 5.680 1.00 30.70 310 ALA A CA 1
ATOM 2521 C C . ALA A 1 310 ? -19.138 -34.297 5.091 1.00 30.70 310 ALA A C 1
ATOM 2523 O O . ALA A 1 310 ? -18.355 -33.398 4.806 1.00 30.70 310 ALA A O 1
ATOM 2524 N N . ALA A 1 311 ? -20.463 -34.216 4.892 1.00 33.25 311 ALA A N 1
ATOM 2525 C CA . ALA A 1 311 ? -21.284 -33.303 4.068 1.00 33.25 311 ALA A CA 1
ATOM 2526 C C . ALA A 1 311 ? -21.331 -31.786 4.439 1.00 33.25 311 ALA A C 1
ATOM 2528 O O . ALA A 1 311 ? -20.903 -31.416 5.531 1.00 33.25 311 ALA A O 1
ATOM 2529 N N . PRO A 1 312 ? -21.866 -30.899 3.554 1.00 32.97 312 PRO A N 1
ATOM 2530 C CA . PRO A 1 312 ? -21.682 -29.446 3.634 1.00 32.97 312 PRO A CA 1
ATOM 2531 C C . PRO A 1 312 ? -22.888 -28.675 4.210 1.00 32.97 312 PRO A C 1
ATOM 2533 O O . PRO A 1 312 ? -24.042 -29.043 3.998 1.00 32.97 312 PRO A O 1
ATOM 2536 N N . ALA A 1 313 ? -22.614 -27.530 4.845 1.00 29.50 313 ALA A N 1
ATOM 2537 C CA . ALA A 1 313 ? -23.604 -26.506 5.188 1.00 29.50 313 ALA A CA 1
ATOM 2538 C C . ALA A 1 313 ? -23.434 -25.277 4.274 1.00 29.50 313 ALA A C 1
ATOM 2540 O O . ALA A 1 313 ? -22.326 -24.768 4.106 1.00 29.50 313 ALA A O 1
ATOM 2541 N N . LYS A 1 314 ? -24.537 -24.807 3.674 1.00 40.06 314 LYS A N 1
ATOM 2542 C CA . LYS A 1 314 ? -24.598 -23.607 2.819 1.00 40.06 314 LYS A CA 1
ATOM 2543 C C . LYS A 1 314 ? -24.390 -22.333 3.654 1.00 40.06 314 LYS A C 1
ATOM 2545 O O . LYS A 1 314 ? -25.009 -22.191 4.706 1.00 40.06 314 LYS A O 1
ATOM 2550 N N . LYS A 1 315 ? -23.597 -21.376 3.154 1.00 31.91 315 LYS A N 1
ATOM 2551 C CA . LYS A 1 315 ? -23.533 -19.992 3.665 1.00 31.91 315 LYS A CA 1
ATOM 2552 C C . LYS A 1 315 ? -23.696 -18.967 2.528 1.00 31.91 315 LYS A C 1
ATOM 2554 O O . LYS A 1 315 ? -23.390 -19.302 1.387 1.00 31.91 315 LYS A O 1
ATOM 2559 N N . PRO A 1 316 ? -24.226 -17.767 2.833 1.00 29.47 316 PRO A N 1
ATOM 2560 C CA . PRO A 1 316 ? -24.789 -16.850 1.847 1.00 29.47 316 PRO A CA 1
ATOM 2561 C C . PRO A 1 316 ? -23.745 -15.880 1.279 1.00 29.47 316 PRO A C 1
ATOM 2563 O O . PRO A 1 316 ? -22.870 -15.404 2.001 1.00 29.47 316 PRO A O 1
ATOM 2566 N N . GLU A 1 317 ? -23.893 -15.534 0.003 1.00 29.31 317 GLU A N 1
ATOM 2567 C CA . GLU A 1 317 ? -23.175 -14.431 -0.636 1.00 29.31 317 GLU A CA 1
ATOM 2568 C C . GLU A 1 317 ? -23.694 -13.084 -0.114 1.00 29.31 317 GLU A C 1
ATOM 2570 O O . GLU A 1 317 ? -24.892 -12.796 -0.153 1.00 29.31 317 GLU A O 1
ATOM 2575 N N . LYS A 1 318 ? -22.786 -12.228 0.362 1.00 27.84 318 LYS A N 1
ATOM 2576 C CA . LYS A 1 318 ? -23.040 -10.795 0.552 1.00 27.84 318 LYS A CA 1
ATOM 2577 C C . LYS A 1 318 ? -21.936 -10.015 -0.151 1.00 27.84 318 LYS A C 1
ATOM 2579 O O . LYS A 1 318 ? -20.764 -10.158 0.182 1.00 27.84 318 LYS A O 1
ATOM 2584 N N . ALA A 1 319 ? -22.328 -9.199 -1.125 1.00 26.05 319 ALA A N 1
ATOM 2585 C CA . ALA A 1 319 ? -21.433 -8.328 -1.875 1.00 26.05 319 ALA A CA 1
ATOM 2586 C C . ALA A 1 319 ? -20.926 -7.168 -0.997 1.00 26.05 319 ALA A C 1
ATOM 2588 O O . ALA A 1 319 ? -21.718 -6.462 -0.369 1.00 26.05 319 ALA A O 1
ATOM 2589 N N . VAL A 1 320 ? -19.607 -6.963 -0.978 1.00 30.53 320 VAL A N 1
ATOM 2590 C CA . VAL A 1 320 ? -18.926 -5.842 -0.310 1.00 30.53 320 VAL A CA 1
ATOM 2591 C C . VAL A 1 320 ? -18.651 -4.749 -1.348 1.00 30.53 320 VAL A C 1
ATOM 2593 O O . VAL A 1 320 ? -18.158 -5.035 -2.437 1.00 30.53 320 VAL A O 1
ATOM 2596 N N . LYS A 1 321 ? -18.994 -3.494 -1.034 1.00 25.67 321 LYS A N 1
ATOM 2597 C CA . LYS A 1 321 ? -18.690 -2.325 -1.878 1.00 25.67 321 LYS A CA 1
ATOM 2598 C C . LYS A 1 321 ? -17.248 -1.867 -1.645 1.00 25.67 321 LYS A C 1
ATOM 2600 O O . LYS A 1 321 ? -16.867 -1.628 -0.504 1.00 25.67 321 LYS A O 1
ATOM 2605 N N . PHE A 1 322 ? -16.492 -1.670 -2.724 1.00 31.14 322 PHE A N 1
ATOM 2606 C CA . PHE A 1 322 ? -15.125 -1.141 -2.701 1.00 31.14 322 PHE A CA 1
ATOM 2607 C C . PHE A 1 322 ? -15.059 0.236 -3.367 1.00 31.14 322 PHE A C 1
ATOM 2609 O O . PHE A 1 322 ? -15.682 0.455 -4.403 1.00 31.14 322 PHE A O 1
ATOM 2616 N N . SER A 1 323 ? -14.269 1.146 -2.796 1.00 26.98 323 SER A N 1
ATOM 2617 C CA . SER A 1 323 ? -13.848 2.394 -3.437 1.00 26.98 323 SER A CA 1
ATOM 2618 C C . SER A 1 323 ? -12.330 2.520 -3.313 1.00 26.98 323 SER A C 1
ATOM 2620 O O . SER A 1 323 ? -11.811 2.671 -2.206 1.00 26.98 323 SER A O 1
ATOM 2622 N N . THR A 1 324 ? -11.619 2.440 -4.437 1.00 31.09 324 THR A N 1
ATOM 2623 C CA . THR A 1 324 ? -10.164 2.634 -4.515 1.00 31.09 324 THR A CA 1
ATOM 2624 C C . THR A 1 324 ? -9.882 4.061 -4.973 1.00 31.09 324 THR A C 1
ATOM 2626 O O . THR A 1 324 ? -10.420 4.494 -5.988 1.00 31.09 324 THR A O 1
ATOM 2629 N N . VAL A 1 325 ? -9.029 4.789 -4.250 1.00 31.22 325 VAL A N 1
ATOM 2630 C CA . VAL A 1 325 ? -8.513 6.099 -4.673 1.00 31.22 325 VAL A CA 1
ATOM 2631 C C . VAL A 1 325 ? -7.052 5.912 -5.083 1.00 31.22 325 VAL A C 1
ATOM 2633 O O . VAL A 1 325 ? -6.191 5.710 -4.227 1.00 31.22 325 VAL A O 1
ATOM 2636 N N . MET A 1 326 ? -6.777 5.935 -6.390 1.00 26.00 326 MET A N 1
ATOM 2637 C CA . MET A 1 326 ? -5.413 5.921 -6.934 1.00 26.00 326 MET A CA 1
ATOM 2638 C C . MET A 1 326 ? -4.929 7.358 -7.173 1.00 26.00 326 MET A C 1
ATOM 2640 O O . MET A 1 326 ? -5.604 8.136 -7.840 1.00 26.00 326 MET A O 1
ATOM 2644 N N . ASP A 1 327 ? -3.762 7.705 -6.622 1.00 30.20 327 ASP A N 1
ATOM 2645 C CA . ASP A 1 327 ? -3.031 8.947 -6.911 1.00 30.20 327 ASP A CA 1
ATOM 2646 C C . ASP A 1 327 ? -2.024 8.666 -8.036 1.00 30.20 327 ASP A C 1
ATOM 2648 O O . ASP A 1 327 ? -1.004 8.005 -7.825 1.00 30.20 327 ASP A O 1
ATOM 2652 N N . THR A 1 328 ? -2.307 9.141 -9.250 1.00 28.42 328 THR A N 1
ATOM 2653 C CA . THR A 1 328 ? -1.298 9.221 -10.310 1.00 28.42 328 THR A CA 1
ATOM 2654 C C . THR A 1 328 ? -0.431 10.444 -10.040 1.00 28.42 328 THR A C 1
ATOM 2656 O O . THR A 1 328 ? -0.874 11.574 -10.244 1.00 28.42 328 THR A O 1
ATOM 2659 N N . LYS A 1 329 ? 0.816 10.220 -9.610 1.00 30.03 329 LYS A N 1
ATOM 2660 C CA . LYS A 1 329 ? 1.845 11.261 -9.470 1.00 30.03 329 LYS A CA 1
ATOM 2661 C C . LYS A 1 329 ? 1.981 12.076 -10.763 1.00 30.03 329 LYS A C 1
ATOM 2663 O O . LYS A 1 329 ? 2.781 11.732 -11.628 1.00 30.03 329 LYS A O 1
ATOM 2668 N N . ASN A 1 330 ? 1.297 13.211 -10.849 1.00 26.14 330 ASN A N 1
ATOM 2669 C CA . ASN A 1 330 ? 1.694 14.292 -11.741 1.00 26.14 330 ASN A CA 1
ATOM 2670 C C . ASN A 1 330 ? 2.862 15.030 -11.080 1.00 26.14 330 ASN A C 1
ATOM 2672 O O . ASN A 1 330 ? 2.678 15.928 -10.264 1.00 26.14 330 ASN A O 1
ATOM 2676 N N . ARG A 1 331 ? 4.086 14.620 -11.422 1.00 27.28 331 ARG A N 1
ATOM 2677 C CA . ARG A 1 331 ? 5.231 15.532 -11.421 1.00 27.28 331 ARG A CA 1
ATOM 2678 C C . ARG A 1 331 ? 5.349 16.104 -12.825 1.00 27.28 331 ARG A C 1
ATOM 2680 O O . ARG A 1 331 ? 5.896 15.444 -13.701 1.00 27.28 331 ARG A O 1
ATOM 2687 N N . LEU A 1 332 ? 4.855 17.319 -13.009 1.00 23.38 332 LEU A N 1
ATOM 2688 C CA . LEU A 1 332 ? 5.343 18.225 -14.040 1.00 23.38 332 LEU A CA 1
ATOM 2689 C C . LEU A 1 332 ? 5.625 19.576 -13.371 1.00 23.38 332 LEU A C 1
ATOM 2691 O O . LEU A 1 332 ? 4.830 20.009 -12.538 1.00 23.38 332 LEU A O 1
ATOM 2695 N N . SER A 1 333 ? 6.783 20.128 -13.754 1.00 25.70 333 SER A N 1
ATOM 2696 C CA . SER A 1 333 ? 7.562 21.265 -13.225 1.00 25.70 333 SER A CA 1
ATOM 2697 C C . SER A 1 333 ? 8.140 21.095 -11.823 1.00 25.70 333 SER A C 1
ATOM 2699 O O . SER A 1 333 ? 7.400 21.308 -10.836 1.00 25.70 333 SER A O 1
#

Radius of gyration: 22.89 Å; chains: 1; bounding box: 76×73×56 Å